Protein 2P0L (pdb70)

Nearest PDB structures (foldseek):
  2p0l-assembly1_A  TM=1.003E+00  e=1.935E-53  Streptococcus agalactiae COH1
  2p5i-assembly1_A  TM=9.381E-01  e=4.633E-27  Halalkalibacterium halodurans C-125
  8crl-assembly1_A  TM=7.235E-01  e=3.598E-12  Listeria monocytogenes
  4tvw-assembly1_A  TM=6.548E-01  e=2.065E-12  Escherichia coli
  8crj-assembly1_A  TM=6.607E-01  e=2.485E-12  Listeria monocytogenes

Structure (mmCIF, N/CA/C/O backbone):
data_2P0L
#
_entry.id   2P0L
#
_cell.length_a   46.961
_cell.length_b   49.245
_cell.length_c   61.452
_cell.angle_alpha   90.00
_cell.angle_beta   99.22
_cell.angle_gamma   90.00
#
_symmetry.space_group_name_H-M   'P 1 21 1'
#
loop_
_entity.id
_entity.type
_entity.pdbx_description
1 polymer 'Lipoate-protein ligase A'
2 water water
#
loop_
_atom_site.group_PDB
_atom_site.id
_atom_site.type_symbol
_atom_site.label_atom_id
_atom_site.label_alt_id
_atom_site.label_comp_id
_atom_site.label_asym_id
_atom_site.label_entity_id
_atom_site.label_seq_id
_atom_site.pdbx_PDB_ins_code
_atom_site.Cartn_x
_atom_site.Cartn_y
_atom_site.Cartn_z
_atom_site.occupancy
_atom_site.B_iso_or_equiv
_atom_site.auth_seq_id
_atom_site.auth_comp_id
_atom_site.auth_asym_id
_atom_site.auth_atom_id
_atom_site.pdbx_PDB_model_num
ATOM 1 N N . GLU A 1 4 ? 15.461 36.196 0.046 1.00 34.20 4 GLU A N 1
ATOM 2 C CA . GLU A 1 4 ? 14.178 35.533 -0.344 1.00 34.38 4 GLU A CA 1
ATOM 3 C C . GLU A 1 4 ? 14.258 34.005 -0.437 1.00 31.86 4 GLU A C 1
ATOM 4 O O . GLU A 1 4 ? 15.249 33.438 -0.897 1.00 32.33 4 GLU A O 1
ATOM 10 N N . TRP A 1 5 ? 13.198 33.350 0.018 1.00 29.77 5 TRP A N 1
ATOM 11 C CA . TRP A 1 5 ? 13.105 31.894 0.016 1.00 29.76 5 TRP A CA 1
ATOM 12 C C . TRP A 1 5 ? 13.563 31.263 -1.295 1.00 29.92 5 TRP A C 1
ATOM 13 O O . TRP A 1 5 ? 14.330 30.304 -1.284 1.00 31.94 5 TRP A O 1
ATOM 24 N N . GLN A 1 6 ? 13.112 31.794 -2.425 1.00 29.95 6 GLN A N 1
ATOM 25 C CA . GLN A 1 6 ? 13.509 31.208 -3.695 1.00 31.22 6 GLN A CA 1
ATOM 26 C C . GLN A 1 6 ? 15.023 31.284 -3.931 1.00 30.54 6 GLN A C 1
ATOM 27 O O . GLN A 1 6 ? 15.570 30.512 -4.714 1.00 29.59 6 GLN A O 1
ATOM 33 N N . ASP A 1 7 ? 15.702 32.192 -3.239 1.00 30.68 7 ASP A N 1
ATOM 34 C CA . ASP A 1 7 ? 17.150 32.325 -3.399 1.00 31.23 7 ASP A CA 1
ATOM 35 C C . ASP A 1 7 ? 17.945 31.117 -2.895 1.00 31.13 7 ASP A C 1
ATOM 36 O O . ASP A 1 7 ? 19.122 30.966 -3.232 1.00 33.34 7 ASP A O 1
ATOM 41 N N . LEU A 1 8 ? 17.316 30.263 -2.090 1.00 29.55 8 LEU A N 1
ATOM 42 C CA . LEU A 1 8 ? 18.002 29.089 -1.547 1.00 28.57 8 LEU A CA 1
ATOM 43 C C . LEU A 1 8 ? 17.788 27.842 -2.401 1.00 27.41 8 LEU A C 1
ATOM 44 O O . LEU A 1 8 ? 18.284 26.770 -2.070 1.00 24.53 8 LEU A O 1
ATOM 49 N N . ALA A 1 9 ? 17.047 27.992 -3.493 1.00 28.38 9 ALA A N 1
ATOM 50 C CA . ALA A 1 9 ? 16.738 26.879 -4.380 1.00 30.00 9 ALA A CA 1
ATOM 51 C C .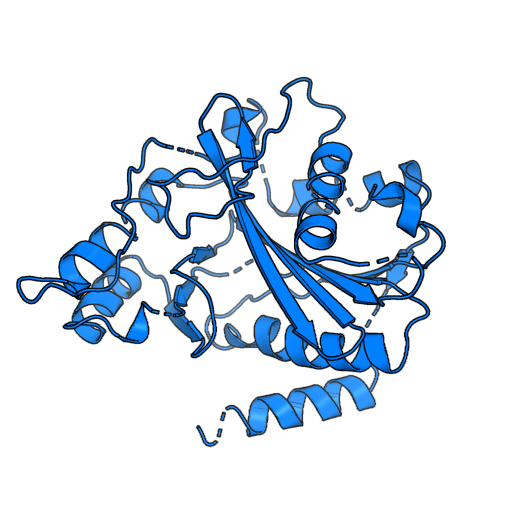 ALA A 1 9 ? 17.948 26.116 -4.922 1.00 31.93 9 ALA A C 1
ATOM 52 O O . ALA A 1 9 ? 17.790 25.061 -5.541 1.00 33.03 9 ALA A O 1
ATOM 54 N N . GLN A 1 10 ? 19.149 26.641 -4.708 1.00 31.26 10 GLN A N 1
ATOM 55 C CA . GLN A 1 10 ? 20.357 25.963 -5.178 1.00 33.18 10 GLN A CA 1
ATOM 56 C C . GLN A 1 10 ? 20.563 24.645 -4.441 1.00 32.42 10 GLN A C 1
ATOM 57 O O . GLN A 1 10 ? 21.140 23.702 -4.983 1.00 32.79 10 GLN A O 1
ATOM 63 N N . LEU A 1 11 ? 20.092 24.585 -3.200 1.00 30.45 11 LEU A N 1
ATOM 64 C CA . LEU A 1 11 ? 20.262 23.389 -2.395 1.00 29.11 11 LEU A CA 1
ATOM 65 C C . LEU A 1 11 ? 19.025 22.508 -2.384 1.00 29.27 11 LEU A C 1
ATOM 66 O O . LEU A 1 11 ? 17.899 22.998 -2.466 1.00 27.43 11 LEU A O 1
ATOM 71 N N . PRO A 1 12 ? 19.224 21.185 -2.304 1.00 28.67 12 PRO A N 1
ATOM 72 C CA . PRO A 1 12 ? 18.105 20.244 -2.276 1.00 27.93 12 PRO A CA 1
ATOM 73 C C . PRO A 1 12 ? 17.469 20.357 -0.898 1.00 28.25 12 PRO A C 1
ATOM 74 O O . PRO A 1 12 ? 18.147 20.707 0.072 1.00 26.81 12 PRO A O 1
ATOM 78 N N . VAL A 1 13 ? 16.174 20.069 -0.821 1.00 27.69 13 VAL A N 1
ATOM 79 C CA . VAL A 1 13 ? 15.440 20.120 0.435 1.00 25.87 13 VAL A CA 1
ATOM 80 C C . VAL A 1 13 ? 15.120 18.698 0.876 1.00 25.35 13 VAL A C 1
ATOM 81 O O . VAL A 1 13 ? 14.390 17.983 0.192 1.00 27.06 13 VAL A O 1
ATOM 85 N N . SER A 1 14 ? 15.678 18.284 2.010 1.00 24.17 14 SER A N 1
ATOM 86 C CA . SER A 1 14 ? 15.434 16.948 2.543 1.00 23.77 14 SER A CA 1
ATOM 87 C C . SER A 1 14 ? 14.244 16.986 3.494 1.00 22.36 14 SER A C 1
ATOM 88 O O . SER A 1 14 ? 14.241 17.737 4.479 1.00 21.25 14 SER A O 1
ATOM 91 N N . ILE A 1 15 ? 13.249 16.154 3.198 1.00 20.80 15 ILE A N 1
ATOM 92 C CA . ILE A 1 15 ? 12.005 16.087 3.966 1.00 17.96 15 ILE A CA 1
ATOM 93 C C . ILE A 1 15 ? 11.995 15.065 5.094 1.00 16.56 15 ILE A C 1
ATOM 94 O O . ILE A 1 15 ? 12.320 13.902 4.896 1.00 14.56 15 ILE A O 1
ATOM 99 N N . PHE A 1 16 ? 11.611 15.500 6.284 1.00 16.44 16 PHE A N 1
ATOM 100 C CA . PHE A 1 16 ? 11.518 14.581 7.400 1.00 18.77 16 PHE A CA 1
ATOM 101 C C . PHE A 1 16 ? 10.190 14.785 8.128 1.00 19.12 16 PHE A C 1
ATOM 102 O O . PHE A 1 16 ? 10.080 15.625 9.022 1.00 19.00 16 PHE A O 1
ATOM 110 N N . LYS A 1 17 ? 9.170 14.040 7.708 1.00 20.78 17 LYS A N 1
ATOM 111 C CA . LYS A 1 17 ? 7.858 14.118 8.349 1.00 24.04 17 LYS A CA 1
ATOM 112 C C . LYS A 1 17 ? 7.875 13.145 9.494 1.00 23.22 17 LYS A C 1
ATOM 113 O O . LYS A 1 17 ? 7.940 11.938 9.288 1.00 26.41 17 LYS A O 1
ATOM 119 N N . ASP A 1 18 ? 7.797 13.671 10.705 1.00 24.24 18 ASP A N 1
ATOM 120 C CA . ASP A 1 18 ? 7.857 12.837 11.893 1.00 23.35 18 ASP A CA 1
ATOM 121 C C . ASP A 1 18 ? 6.890 13.330 12.961 1.00 23.85 18 ASP A C 1
ATOM 122 O O . ASP A 1 18 ? 7.262 14.105 13.838 1.00 24.19 18 ASP A O 1
ATOM 127 N N . TYR A 1 19 ? 5.645 12.872 12.882 1.00 24.15 19 TYR A N 1
ATOM 128 C CA . TYR A 1 19 ? 4.619 13.273 13.835 1.00 25.42 19 TYR A CA 1
ATOM 129 C C . TYR A 1 19 ? 4.860 12.742 15.244 1.00 26.07 19 TYR A C 1
ATOM 130 O O . TYR A 1 19 ? 5.532 11.725 15.435 1.00 25.03 19 TYR A O 1
ATOM 139 N N . VAL A 1 20 ? 4.299 13.449 16.222 1.00 23.78 20 VAL A N 1
ATOM 140 C CA . VAL A 1 20 ? 4.359 13.043 17.620 1.00 23.56 20 VAL A CA 1
ATOM 141 C C . VAL A 1 20 ? 2.935 12.583 17.922 1.00 23.24 20 VAL A C 1
ATOM 142 O O . VAL A 1 20 ? 2.037 13.406 18.119 1.00 20.84 20 VAL A O 1
ATOM 146 N N . THR A 1 21 ? 2.747 11.263 17.931 1.00 25.13 21 THR A N 1
ATOM 147 C CA . THR A 1 21 ? 1.443 10.625 18.151 1.00 27.52 21 THR A CA 1
ATOM 148 C C . THR A 1 21 ? 1.164 10.179 19.584 1.00 28.53 21 THR A C 1
ATOM 149 O O . THR A 1 21 ? 0.102 9.612 19.873 1.00 29.24 21 THR A O 1
ATOM 153 N N . ASP A 1 22 ? 2.115 10.422 20.475 1.00 28.62 22 ASP A N 1
ATOM 154 C CA . ASP A 1 22 ? 1.976 10.032 21.871 1.00 29.89 22 ASP A CA 1
ATOM 155 C C . ASP A 1 22 ? 2.744 11.023 22.738 1.00 28.78 22 ASP A C 1
ATOM 156 O O . ASP A 1 22 ? 3.865 11.407 22.410 1.00 28.98 22 ASP A O 1
ATOM 161 N N . ALA A 1 23 ? 2.140 11.430 23.845 1.00 28.45 23 ALA A N 1
ATOM 162 C CA . ALA A 1 23 ? 2.764 12.390 24.747 1.00 29.95 23 ALA A CA 1
ATOM 163 C C . ALA A 1 23 ? 4.144 11.951 25.232 1.00 30.49 23 ALA A C 1
ATOM 164 O O . ALA A 1 23 ? 4.939 12.771 25.692 1.00 30.31 23 ALA A O 1
ATOM 166 N N . GLN A 1 24 ? 4.424 10.658 25.137 1.00 31.64 24 GLN A N 1
ATOM 167 C CA . GLN A 1 24 ? 5.711 10.131 25.581 1.00 33.53 24 GLN A CA 1
ATOM 168 C C . GLN A 1 24 ? 6.849 10.454 24.616 1.00 31.85 24 GLN A C 1
ATOM 169 O O . GLN A 1 24 ? 8.021 10.307 24.953 1.00 32.65 24 GLN A O 1
ATOM 175 N N . ASP A 1 25 ? 6.499 10.892 23.415 1.00 30.55 25 ASP A N 1
ATOM 176 C CA . ASP A 1 25 ? 7.493 11.216 22.406 1.00 29.29 25 ASP A CA 1
ATOM 177 C C . ASP A 1 25 ? 7.545 12.723 22.211 1.00 28.70 25 ASP A C 1
ATOM 178 O O . ASP A 1 25 ? 8.117 13.217 21.237 1.00 27.17 25 ASP A O 1
ATOM 183 N N . ALA A 1 26 ? 6.951 13.445 23.159 1.00 28.16 26 ALA A N 1
ATOM 184 C CA . ALA A 1 26 ? 6.890 14.902 23.112 1.00 26.99 26 ALA A CA 1
ATOM 185 C C . ALA A 1 26 ? 8.242 15.601 23.003 1.00 25.84 26 ALA A C 1
ATOM 186 O O . ALA A 1 26 ? 8.313 16.738 22.557 1.00 25.35 26 ALA A O 1
ATOM 188 N N . GLU A 1 27 ? 9.315 14.935 23.404 1.00 25.27 27 GLU A N 1
ATOM 189 C CA . GLU A 1 27 ? 10.621 15.571 23.331 1.00 27.55 27 GLU A CA 1
ATOM 190 C C . GLU A 1 27 ? 11.358 15.247 22.035 1.00 26.08 27 GLU A C 1
ATOM 191 O O . GLU A 1 27 ? 12.366 15.866 21.709 1.00 25.46 27 GLU A O 1
ATOM 197 N N . LYS A 1 28 ? 10.827 14.286 21.293 1.00 23.58 28 LYS A N 1
ATOM 198 C CA . LYS A 1 28 ? 11.426 13.840 20.038 1.00 21.85 28 LYS A CA 1
ATOM 199 C C . LYS A 1 28 ? 11.830 14.949 19.057 1.00 19.66 28 LYS A C 1
ATOM 200 O O . LYS A 1 28 ? 12.967 14.989 18.601 1.00 18.98 28 LYS A O 1
ATOM 206 N N . PRO A 1 29 ? 10.907 15.867 18.729 1.00 17.88 29 PRO A N 1
ATOM 207 C CA . PRO A 1 29 ? 11.203 16.955 17.796 1.00 17.51 29 PRO A CA 1
ATOM 208 C C . PRO A 1 29 ? 12.396 17.823 18.214 1.00 17.42 29 PRO A C 1
ATOM 209 O O . PRO A 1 29 ? 13.253 18.170 17.397 1.00 14.46 29 PRO A O 1
ATOM 213 N N . PHE A 1 30 ? 12.439 18.168 19.494 1.00 17.24 30 PHE A N 1
ATOM 214 C CA . PHE A 1 30 ? 13.501 19.018 20.002 1.00 20.97 30 PHE A CA 1
ATOM 215 C C . PHE A 1 30 ? 14.836 18.296 19.973 1.00 21.12 30 PHE A C 1
ATOM 216 O O . PHE A 1 30 ? 15.874 18.916 19.750 1.00 22.32 30 PHE A O 1
ATOM 224 N N . ILE A 1 31 ? 14.806 16.981 20.153 1.00 20.44 31 ILE A N 1
ATOM 225 C CA . ILE A 1 31 ? 16.033 16.202 20.084 1.00 22.08 31 ILE A CA 1
ATOM 226 C C . ILE A 1 31 ? 16.523 16.186 18.629 1.00 21.36 31 ILE A C 1
ATOM 227 O O . ILE A 1 31 ? 17.715 16.339 18.372 1.00 20.61 31 ILE A O 1
ATOM 232 N N . TRP A 1 32 ? 15.607 16.012 17.678 1.00 19.78 32 TRP A N 1
ATOM 233 C CA . TRP A 1 32 ? 15.990 16.023 16.264 1.00 19.33 32 TRP A CA 1
ATOM 234 C C . TRP A 1 32 ? 16.562 17.383 15.871 1.00 20.42 32 TRP A C 1
ATOM 235 O O . TRP A 1 32 ? 17.489 17.458 15.063 1.00 21.64 32 TRP A O 1
ATOM 246 N N . THR A 1 33 ? 16.006 18.456 16.429 1.00 21.11 33 THR A N 1
ATOM 247 C CA . THR A 1 33 ? 16.489 19.802 16.117 1.00 21.01 33 THR A CA 1
ATOM 248 C C . THR A 1 33 ? 17.993 19.864 16.384 1.00 21.80 33 THR A C 1
ATOM 249 O O . THR A 1 33 ? 18.771 20.351 15.555 1.00 19.47 33 THR A O 1
ATOM 253 N N . GLU A 1 34 ? 18.391 19.364 17.547 1.00 20.82 34 GLU A N 1
ATOM 254 C CA . GLU A 1 34 ? 19.798 19.354 17.932 1.00 21.55 34 GLU A CA 1
ATOM 255 C C . GLU A 1 34 ? 20.601 18.551 16.923 1.00 20.50 34 GLU A C 1
ATOM 256 O O . GLU A 1 34 ? 21.645 18.997 16.452 1.00 21.20 34 GLU A O 1
ATOM 262 N N . VAL A 1 35 ? 20.113 17.359 16.597 1.00 21.22 35 VAL A N 1
ATOM 263 C CA . VAL A 1 35 ? 20.789 16.503 15.624 1.00 22.08 35 VAL A CA 1
ATOM 264 C C . VAL A 1 35 ? 20.943 17.205 14.277 1.00 21.60 35 VAL A C 1
ATOM 265 O O . VAL A 1 35 ? 22.036 17.261 13.725 1.00 23.21 35 VAL A O 1
ATOM 269 N N . PHE A 1 36 ? 19.853 17.753 13.751 1.00 20.85 36 PHE A N 1
ATOM 270 C CA . PHE A 1 36 ? 19.921 18.406 12.450 1.00 20.79 36 PHE A CA 1
ATOM 271 C C . PHE A 1 36 ? 20.805 19.650 12.447 1.00 20.85 36 PHE A C 1
ATOM 272 O O . PHE A 1 36 ? 21.404 19.988 11.423 1.00 22.50 36 PHE A O 1
ATOM 280 N N . LEU A 1 37 ? 20.904 20.329 13.581 1.00 22.06 37 LEU A N 1
ATOM 281 C CA . LEU A 1 37 ? 21.752 21.514 13.641 1.00 24.68 37 LEU A CA 1
ATOM 282 C C . LEU A 1 37 ? 23.215 21.143 13.430 1.00 25.23 37 LEU A C 1
ATOM 283 O O . LEU A 1 37 ? 23.973 21.919 12.855 1.00 26.51 37 LEU A O 1
ATOM 288 N N . ARG A 1 38 ? 23.597 19.953 13.890 1.00 27.08 38 ARG A N 1
ATOM 289 C CA . ARG A 1 38 ? 24.969 19.465 13.746 1.00 28.20 38 ARG A CA 1
ATOM 290 C C . ARG A 1 38 ? 25.185 18.933 12.327 1.00 28.12 38 ARG A C 1
ATOM 291 O O . ARG A 1 38 ? 26.204 19.200 11.696 1.00 27.37 38 ARG A O 1
ATOM 299 N N . GLU A 1 39 ? 24.211 18.174 11.839 1.00 27.88 39 GLU A N 1
ATOM 300 C CA . GLU A 1 39 ? 24.272 17.585 10.510 1.00 27.91 39 GLU A CA 1
ATOM 301 C C . GLU A 1 39 ? 24.366 18.623 9.389 1.00 27.43 39 GLU A C 1
ATOM 302 O O . GLU A 1 39 ? 25.059 18.406 8.391 1.00 26.01 39 GLU A O 1
ATOM 308 N N . ILE A 1 40 ? 23.663 19.742 9.549 1.00 26.77 40 ILE A N 1
ATOM 309 C CA . ILE A 1 40 ? 23.676 20.788 8.533 1.00 26.42 40 ILE A CA 1
ATOM 310 C C . ILE A 1 40 ? 25.047 21.466 8.504 1.00 27.71 40 ILE A C 1
ATOM 311 O O . ILE A 1 40 ? 25.377 22.184 7.561 1.00 26.55 40 ILE A O 1
ATOM 316 N N . ASN A 1 41 ? 25.832 21.222 9.554 1.00 28.46 41 ASN A N 1
ATOM 317 C CA . ASN A 1 41 ? 27.188 21.750 9.685 1.00 29.08 41 ASN A CA 1
ATOM 318 C C . ASN A 1 41 ? 28.163 20.764 9.047 1.00 28.67 41 ASN A C 1
ATOM 319 O O . ASN A 1 41 ? 29.180 21.160 8.489 1.00 27.71 41 ASN A O 1
ATOM 324 N N . ARG A 1 42 ? 27.848 19.475 9.148 1.00 29.69 42 ARG A N 1
ATOM 325 C CA . ARG A 1 42 ? 28.685 18.426 8.572 1.00 31.44 42 ARG A CA 1
ATOM 326 C C . ARG A 1 42 ? 28.325 18.256 7.099 1.00 32.56 42 ARG A C 1
ATOM 327 O O . ARG A 1 42 ? 29.186 18.027 6.254 1.00 33.14 42 ARG A O 1
ATOM 335 N N . SER A 1 43 ? 27.038 18.358 6.801 1.00 32.54 43 SER A N 1
ATOM 336 C CA . SER A 1 43 ? 26.561 18.237 5.430 1.00 33.99 43 SER A CA 1
ATOM 337 C C . SER A 1 43 ? 25.876 19.562 5.118 1.00 32.80 43 SER A C 1
ATOM 338 O O . SER A 1 43 ? 24.665 19.692 5.277 1.00 31.74 43 SER A O 1
ATOM 341 N N . ASN A 1 44 ? 26.664 20.541 4.687 1.00 32.71 44 ASN A N 1
ATOM 342 C CA . ASN A 1 44 ? 26.155 21.878 4.388 1.00 32.05 44 ASN A CA 1
ATOM 343 C C . ASN A 1 44 ? 25.785 22.081 2.927 1.00 32.19 44 ASN A C 1
ATOM 344 O O . ASN A 1 44 ? 25.823 23.203 2.421 1.00 30.56 44 ASN A O 1
ATOM 349 N N . GLN A 1 45 ? 25.430 20.992 2.255 1.00 33.50 45 GLN A N 1
ATOM 350 C CA . GLN A 1 45 ? 25.050 21.044 0.847 1.00 33.99 45 GLN A CA 1
ATOM 351 C C . GLN A 1 45 ? 23.545 20.826 0.669 1.00 32.40 45 GLN A C 1
ATOM 352 O O . GLN A 1 45 ? 23.081 20.528 -0.429 1.00 32.04 45 GLN A O 1
ATOM 358 N N . GLU A 1 46 ? 22.781 20.985 1.747 1.00 30.96 46 GLU A N 1
ATOM 359 C CA . GLU A 1 46 ? 21.335 20.777 1.667 1.00 29.31 46 GLU A CA 1
ATOM 360 C C . GLU A 1 46 ? 20.555 21.515 2.745 1.00 26.47 46 GLU A C 1
ATOM 361 O O . GLU A 1 46 ? 21.123 22.055 3.693 1.00 24.79 46 GLU A O 1
ATOM 367 N N . ILE A 1 47 ? 19.238 21.520 2.586 1.00 23.80 47 ILE A N 1
ATOM 368 C CA . ILE A 1 47 ? 18.344 22.151 3.541 1.00 22.53 47 ILE A CA 1
ATOM 369 C C . ILE A 1 47 ? 17.434 21.073 4.097 1.00 20.90 47 ILE A C 1
ATOM 370 O O . ILE A 1 47 ? 16.940 20.226 3.354 1.00 22.15 47 ILE A O 1
ATOM 375 N N . ILE A 1 48 ? 17.202 21.109 5.400 1.00 19.81 48 ILE A N 1
ATOM 376 C CA . ILE A 1 48 ? 16.330 20.127 6.012 1.00 19.41 48 ILE A CA 1
ATOM 377 C C . ILE A 1 48 ? 14.987 20.728 6.408 1.00 20.30 48 ILE A C 1
ATOM 378 O O . ILE A 1 48 ? 14.919 21.723 7.139 1.00 20.42 48 ILE A O 1
ATOM 383 N N . LEU A 1 49 ? 13.919 20.126 5.898 1.00 16.80 49 LEU A N 1
ATOM 384 C CA . LEU A 1 49 ? 12.574 20.568 6.215 1.00 16.09 49 LEU A CA 1
ATOM 385 C C . LEU A 1 49 ? 12.009 19.496 7.128 1.00 15.48 49 LEU A C 1
ATOM 386 O O . LEU A 1 49 ? 11.608 18.417 6.681 1.00 16.77 49 LEU A O 1
ATOM 391 N N . HIS A 1 50 ? 12.015 19.806 8.416 1.00 13.86 50 HIS A N 1
ATOM 392 C CA . HIS A 1 50 ? 11.543 18.908 9.450 1.00 12.91 50 HIS A CA 1
ATOM 393 C C . HIS A 1 50 ? 10.117 19.310 9.814 1.00 14.05 50 HIS A C 1
ATOM 394 O O . HIS A 1 50 ? 9.878 20.395 10.345 1.00 12.91 50 HIS A O 1
ATOM 401 N N . ILE A 1 51 ? 9.179 18.420 9.513 1.00 15.91 51 ILE A N 1
ATOM 402 C CA . ILE A 1 51 ? 7.753 18.630 9.765 1.00 15.89 51 ILE A CA 1
ATOM 403 C C . ILE A 1 51 ? 7.356 17.829 11.002 1.00 16.91 51 ILE A C 1
ATOM 404 O O . ILE A 1 51 ? 7.507 16.609 11.023 1.00 18.35 51 ILE A O 1
ATOM 409 N N . TRP A 1 52 ? 6.837 18.500 12.029 1.00 18.54 52 TRP A N 1
ATOM 410 C CA . TRP A 1 52 ? 6.490 17.796 13.258 1.00 17.43 52 TRP A CA 1
ATOM 411 C C . TRP A 1 52 ? 5.237 18.173 14.041 1.00 19.24 52 TRP A C 1
ATOM 412 O O . TRP A 1 52 ? 5.329 18.647 15.177 1.00 20.12 52 TRP A O 1
ATOM 423 N N . PRO A 1 53 ? 4.050 17.967 13.457 1.00 19.15 53 PRO A N 1
ATOM 424 C CA . PRO A 1 53 ? 2.849 18.311 14.220 1.00 20.29 53 PRO A CA 1
ATOM 425 C C . PRO A 1 53 ? 2.814 17.367 15.430 1.00 20.81 53 PRO A C 1
ATOM 426 O O . PRO A 1 53 ? 3.396 16.274 15.386 1.00 18.88 53 PRO A O 1
ATOM 438 N N . THR A 1 55 ? 0.661 15.935 19.344 1.00 20.46 55 THR A N 1
ATOM 439 C CA . THR A 1 55 ? -0.535 15.685 20.130 1.00 21.12 55 THR A CA 1
ATOM 440 C C . THR A 1 55 ? -0.578 16.865 21.113 1.00 20.77 55 THR A C 1
ATOM 441 O O . THR A 1 55 ? 0.391 17.612 21.220 1.00 18.27 55 THR A O 1
ATOM 445 N N . LYS A 1 56 ? -1.695 17.029 21.815 1.00 20.31 56 LYS A N 1
ATOM 446 C CA . LYS A 1 56 ? -1.861 18.126 22.758 1.00 18.95 56 LYS A CA 1
ATOM 447 C C . LYS A 1 56 ? -0.659 18.279 23.684 1.00 20.73 56 LYS A C 1
ATOM 448 O O . LYS A 1 56 ? -0.418 17.454 24.572 1.00 19.66 56 LYS A O 1
ATOM 454 N N . THR A 1 57 ? 0.075 19.367 23.476 1.00 20.02 57 THR A N 1
ATOM 455 C CA . THR A 1 57 ? 1.281 19.656 24.239 1.00 19.74 57 THR A CA 1
ATOM 456 C C . THR A 1 57 ? 1.445 21.165 24.445 1.00 20.28 57 THR A C 1
ATOM 457 O O . THR A 1 57 ? 1.064 21.953 23.579 1.00 19.03 57 THR A O 1
ATOM 461 N N . VAL A 1 58 ? 1.987 21.562 25.596 1.00 18.89 58 VAL A N 1
ATOM 462 C CA . VAL A 1 58 ? 2.299 22.970 25.844 1.00 17.24 58 VAL A CA 1
ATOM 463 C C . VAL A 1 58 ? 3.811 22.975 26.133 1.00 18.90 58 VAL A C 1
ATOM 464 O O . VAL A 1 58 ? 4.284 22.327 27.078 1.00 17.89 58 VAL A O 1
ATOM 468 N N . ILE A 1 59 ? 4.562 23.675 25.286 1.00 18.73 59 ILE A N 1
ATOM 469 C CA . ILE A 1 59 ? 6.016 23.748 25.409 1.00 18.62 59 ILE A CA 1
ATOM 470 C C . ILE A 1 59 ? 6.414 24.990 26.189 1.00 19.35 59 ILE A C 1
ATOM 471 O O . ILE A 1 59 ? 6.185 26.115 25.750 1.00 19.75 59 ILE A O 1
ATOM 476 N N . LEU A 1 60 ? 7.024 24.776 27.346 1.00 18.89 60 LEU A N 1
ATOM 477 C CA . LEU A 1 60 ? 7.437 25.874 28.204 1.00 19.84 60 LEU A CA 1
ATOM 478 C C . LEU A 1 60 ? 8.920 26.146 28.054 1.00 20.22 60 LEU A C 1
ATOM 479 O O . LEU A 1 60 ? 9.700 25.223 27.832 1.00 22.00 60 LEU A O 1
ATOM 484 N N . GLY A 1 61 ? 9.308 27.411 28.199 1.00 19.82 61 GLY A N 1
ATOM 485 C CA . GLY A 1 61 ? 10.705 27.767 28.057 1.00 19.56 61 GLY A CA 1
ATOM 486 C C . GLY A 1 61 ? 11.408 28.250 29.309 1.00 21.10 61 GLY A C 1
ATOM 487 O O . GLY A 1 61 ? 10.930 28.088 30.427 1.00 17.88 61 GLY A O 1
ATOM 496 N N . LEU A 1 63 ? 11.928 31.252 30.659 1.00 24.37 63 LEU A N 1
ATOM 497 C CA . LEU A 1 63 ? 11.203 32.180 31.521 1.00 24.69 63 LEU A CA 1
ATOM 498 C C . LEU A 1 63 ? 10.024 31.535 32.235 1.00 24.46 63 LEU A C 1
ATOM 499 O O . LEU A 1 63 ? 9.802 31.782 33.415 1.00 25.28 63 LEU A O 1
ATOM 504 N N . ASP A 1 64 ? 9.276 30.700 31.526 1.00 23.61 64 ASP A N 1
ATOM 505 C CA . ASP A 1 64 ? 8.122 30.035 32.123 1.00 23.70 64 ASP A CA 1
ATOM 506 C C . ASP A 1 64 ? 8.479 29.230 33.384 1.00 23.43 64 ASP A C 1
ATOM 507 O O . ASP A 1 64 ? 7.801 29.313 34.408 1.00 20.68 64 ASP A O 1
ATOM 512 N N . ARG A 1 65 ? 9.551 28.457 33.314 1.00 25.24 65 ARG A N 1
ATOM 513 C CA . ARG A 1 65 ? 9.924 27.628 34.455 1.00 27.22 65 ARG A CA 1
ATOM 514 C C . ARG A 1 65 ? 10.317 28.408 35.707 1.00 25.95 65 ARG A C 1
ATOM 515 O O . ARG A 1 65 ? 10.478 27.817 36.768 1.00 24.35 65 ARG A O 1
ATOM 523 N N . GLU A 1 66 ? 10.449 29.726 35.586 1.00 23.75 66 GLU A N 1
ATOM 524 C CA . GLU A 1 66 ? 10.804 30.569 36.721 1.00 24.85 66 GLU A CA 1
ATOM 525 C C . GLU A 1 66 ? 9.565 31.132 37.423 1.00 25.34 66 GLU A C 1
ATOM 526 O O . GLU A 1 66 ? 9.674 31.920 38.369 1.00 24.69 66 GLU A O 1
ATOM 532 N N . LEU A 1 67 ? 8.384 30.725 36.963 1.00 25.10 67 LEU A N 1
ATOM 533 C CA . LEU A 1 67 ? 7.143 31.196 37.563 1.00 23.93 67 LEU A CA 1
ATOM 534 C C . LEU A 1 67 ? 7.074 30.805 39.030 1.00 24.83 67 LEU A C 1
ATOM 535 O O . LEU A 1 67 ? 7.372 29.672 39.396 1.00 25.04 67 LEU A O 1
ATOM 540 N N . PRO A 1 68 ? 6.659 31.744 39.892 1.00 26.86 68 PRO A N 1
ATOM 541 C CA . PRO A 1 68 ? 6.558 31.484 41.333 1.00 27.45 68 PRO A CA 1
ATOM 542 C C . PRO A 1 68 ? 5.802 30.207 41.676 1.00 28.04 68 PRO A C 1
ATOM 543 O O . PRO A 1 68 ? 6.236 29.441 42.528 1.00 28.66 68 PRO A O 1
ATOM 547 N N . HIS A 1 69 ? 4.673 29.983 41.010 1.00 27.61 69 HIS A N 1
ATOM 548 C CA . HIS A 1 69 ? 3.842 28.811 41.273 1.00 28.67 69 HIS A CA 1
ATOM 549 C C . HIS A 1 69 ? 3.719 27.921 40.043 1.00 29.19 69 HIS A C 1
ATOM 550 O O . HIS A 1 69 ? 2.615 27.601 39.603 1.00 29.37 69 HIS A O 1
ATOM 557 N N . LEU A 1 70 ? 4.866 27.514 39.511 1.00 30.71 70 LEU A N 1
ATOM 558 C CA . LEU A 1 70 ? 4.940 26.680 38.315 1.00 30.01 70 LEU A CA 1
ATOM 559 C C . LEU A 1 70 ? 4.095 25.409 38.321 1.00 30.61 70 LEU A C 1
ATOM 560 O O . LEU A 1 70 ? 3.265 25.214 37.431 1.00 29.91 70 LEU A O 1
ATOM 565 N N . GLU A 1 71 ? 4.302 24.540 39.309 1.00 31.19 71 GLU A N 1
ATOM 566 C CA . GLU A 1 71 ? 3.549 23.288 39.374 1.00 31.77 71 GLU A CA 1
ATOM 567 C C . GLU A 1 71 ? 2.036 23.513 39.414 1.00 30.64 71 GLU A C 1
ATOM 568 O O . GLU A 1 71 ? 1.276 22.727 38.850 1.00 31.26 71 GLU A O 1
ATOM 574 N N . LEU A 1 72 ? 1.602 24.581 40.077 1.00 29.20 72 LEU A N 1
ATOM 575 C CA . LEU A 1 72 ? 0.177 24.898 40.151 1.00 29.64 72 LEU A CA 1
ATOM 576 C C . LEU A 1 72 ? -0.297 25.321 38.769 1.00 28.73 72 LEU A C 1
ATOM 577 O O . LEU A 1 72 ? -1.443 25.092 38.390 1.00 28.93 72 LEU A O 1
ATOM 582 N N . ALA A 1 73 ? 0.600 25.953 38.023 1.00 27.63 73 ALA A N 1
ATOM 583 C CA . ALA A 1 73 ? 0.289 26.418 36.682 1.00 25.86 73 ALA A CA 1
ATOM 584 C C . ALA A 1 73 ? 0.196 25.236 35.722 1.00 25.21 73 ALA A C 1
ATOM 585 O O . ALA A 1 73 ? -0.700 25.178 34.881 1.00 24.82 73 ALA A O 1
ATOM 587 N N . LYS A 1 74 ? 1.128 24.297 35.843 1.00 22.57 74 LYS A N 1
ATOM 588 C CA . LYS A 1 74 ? 1.118 23.130 34.972 1.00 23.79 74 LYS A CA 1
ATOM 589 C C . LYS A 1 74 ? -0.203 22.390 35.091 1.00 24.37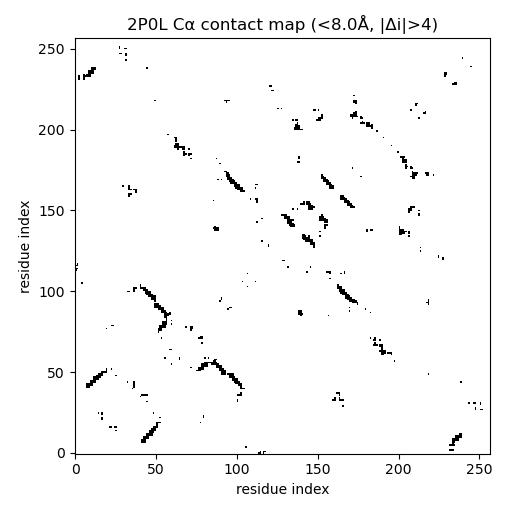 74 LYS A C 1
ATOM 590 O O . LYS A 1 74 ? -0.620 21.700 34.159 1.00 23.20 74 LYS A O 1
ATOM 596 N N . LYS A 1 75 ? -0.856 22.541 36.239 1.00 23.86 75 LYS A N 1
ATOM 597 C CA . LYS A 1 75 ? -2.141 21.891 36.468 1.00 26.39 75 LYS A CA 1
ATOM 598 C C . LYS A 1 75 ? -3.179 22.452 35.509 1.00 26.26 75 LYS A C 1
ATOM 599 O O . LYS A 1 75 ? -4.067 21.736 35.057 1.00 25.93 75 LYS A O 1
ATOM 605 N N . GLU A 1 76 ? -3.068 23.741 35.207 1.00 26.39 76 GLU A N 1
ATOM 606 C CA . GLU A 1 76 ? -3.999 24.373 34.287 1.00 27.22 76 GLU A CA 1
ATOM 607 C C . GLU A 1 76 ? -3.853 23.724 32.915 1.00 26.94 76 GLU A C 1
ATOM 608 O O . GLU A 1 76 ? -4.830 23.566 32.180 1.00 28.30 76 GLU A O 1
ATOM 614 N N . ILE A 1 77 ? -2.624 23.349 32.581 1.00 25.16 77 ILE A N 1
ATOM 615 C CA . ILE A 1 77 ? -2.346 22.703 31.309 1.00 23.27 77 ILE A CA 1
ATOM 616 C C . ILE A 1 77 ? -2.906 21.280 31.308 1.00 23.31 77 ILE A C 1
ATOM 617 O O . ILE A 1 77 ? -3.596 20.863 30.376 1.00 22.77 77 ILE A O 1
ATOM 622 N N . ILE A 1 78 ? -2.608 20.537 32.365 1.00 23.03 78 ILE A N 1
ATOM 623 C CA . ILE A 1 78 ? -3.060 19.158 32.480 1.00 22.72 78 ILE A CA 1
ATOM 624 C C . ILE A 1 78 ? -4.586 19.007 32.483 1.00 22.84 78 ILE A C 1
ATOM 625 O O . ILE A 1 78 ? -5.114 18.051 31.914 1.00 21.98 78 ILE A O 1
ATOM 630 N N . SER A 1 79 ? -5.288 19.960 33.096 1.00 23.11 79 SER A N 1
ATOM 631 C CA . SER A 1 79 ? -6.751 19.913 33.189 1.00 23.64 79 SER A CA 1
ATOM 632 C C . SER A 1 79 ? -7.479 19.983 31.849 1.00 24.12 79 SER A C 1
ATOM 633 O O . SER A 1 79 ? -8.654 19.627 31.764 1.00 22.66 79 SER A O 1
ATOM 636 N N . ARG A 1 80 ? -6.804 20.466 30.809 1.00 25.05 80 ARG A N 1
ATOM 637 C CA . ARG A 1 80 ? -7.424 20.533 29.487 1.00 24.20 80 ARG A CA 1
ATOM 638 C C . ARG A 1 80 ? -6.912 19.377 28.650 1.00 24.70 80 ARG A C 1
ATOM 639 O O . ARG A 1 80 ? -7.118 19.328 27.444 1.00 26.16 80 ARG A O 1
ATOM 647 N N . GLY A 1 81 ? -6.229 18.439 29.298 1.00 24.85 81 GLY A N 1
ATOM 648 C CA . GLY A 1 81 ? -5.726 17.281 28.580 1.00 23.91 81 GLY A CA 1
ATOM 649 C C . GLY A 1 81 ? -4.467 17.493 27.760 1.00 23.84 81 GLY A C 1
ATOM 650 O O . GLY A 1 81 ? -4.192 16.726 26.834 1.00 21.21 81 GLY A O 1
ATOM 651 N N . TYR A 1 82 ? -3.702 18.531 28.083 1.00 23.20 82 TYR A N 1
ATOM 652 C CA . TYR A 1 82 ? -2.456 18.800 27.373 1.00 21.55 82 TYR A CA 1
ATOM 653 C C . TYR A 1 82 ? -1.286 18.385 28.258 1.00 22.43 82 TYR A C 1
ATOM 654 O O . TYR A 1 82 ? -1.400 18.376 29.489 1.00 19.46 82 TYR A O 1
ATOM 663 N N . GLU A 1 83 ? -0.167 18.041 27.631 1.00 23.69 83 GLU A N 1
ATOM 664 C CA . GLU A 1 83 ? 1.013 17.632 28.375 1.00 25.95 83 GLU A CA 1
ATOM 665 C C . GLU A 1 83 ? 2.062 18.731 28.406 1.00 25.22 83 GLU A C 1
ATOM 666 O O . GLU A 1 83 ? 2.476 19.247 27.369 1.00 24.53 83 GLU A O 1
ATOM 672 N N . PRO A 1 84 ? 2.492 19.122 29.611 1.00 26.48 84 PRO A N 1
ATOM 673 C CA . PRO A 1 84 ? 3.504 20.171 29.724 1.00 26.25 84 PRO A CA 1
ATOM 674 C C . PRO A 1 84 ? 4.888 19.627 29.379 1.00 27.51 84 PRO A C 1
ATOM 675 O O . PRO A 1 84 ? 5.287 18.575 29.877 1.00 29.98 84 PRO A O 1
ATOM 679 N N . VAL A 1 85 ? 5.606 20.338 28.520 1.00 26.65 85 VAL A N 1
ATOM 680 C CA . VAL A 1 85 ? 6.959 19.958 28.135 1.00 27.11 85 VAL A CA 1
ATOM 681 C C . VAL A 1 85 ? 7.839 21.158 28.448 1.00 28.28 85 VAL A C 1
ATOM 682 O O . VAL A 1 85 ? 7.558 22.267 28.003 1.00 28.93 85 VAL A O 1
ATOM 686 N N . VAL A 1 86 ? 8.900 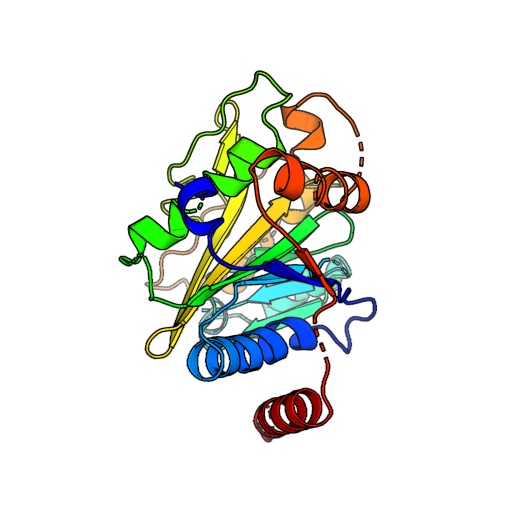20.938 29.213 1.00 29.83 86 VAL A N 1
ATOM 687 C CA . VAL A 1 86 ? 9.798 22.019 29.588 1.00 30.29 86 VAL A CA 1
ATOM 688 C C . VAL A 1 86 ? 11.100 21.988 28.815 1.00 31.51 86 VAL A C 1
ATOM 689 O O . VAL A 1 86 ? 11.766 20.961 28.730 1.00 31.56 86 VAL A O 1
ATOM 693 N N . ARG A 1 87 ? 11.449 23.133 28.247 1.00 31.61 87 ARG A N 1
ATOM 694 C CA . ARG A 1 87 ? 12.681 23.286 27.495 1.00 33.43 87 ARG A CA 1
ATOM 695 C C . ARG A 1 87 ? 13.449 24.383 28.216 1.00 33.24 87 ARG A C 1
ATOM 696 O O . ARG A 1 87 ? 13.136 25.560 28.077 1.00 32.21 87 ARG A O 1
ATOM 704 N N . ASN A 1 88 ? 14.447 23.981 28.997 1.00 34.24 88 ASN A N 1
ATOM 705 C CA . ASN A 1 88 ? 15.250 24.916 29.776 1.00 34.15 88 ASN A CA 1
ATOM 706 C C . ASN A 1 88 ? 15.697 26.178 29.052 1.00 32.23 88 ASN A C 1
ATOM 707 O O . ASN A 1 88 ? 15.813 27.230 29.670 1.00 32.08 88 ASN A O 1
ATOM 712 N N . PHE A 1 89 ? 15.956 26.079 27.753 1.00 31.59 89 PHE A N 1
ATOM 713 C CA . PHE A 1 89 ? 16.395 27.245 26.991 1.00 32.03 89 PHE A CA 1
ATOM 714 C C . PHE A 1 89 ? 15.399 27.679 25.923 1.00 30.15 89 PHE A C 1
ATOM 715 O O . PHE A 1 89 ? 15.730 28.469 25.053 1.00 30.36 89 PHE A O 1
ATOM 723 N N . GLY A 1 90 ? 14.174 27.172 26.003 1.00 28.23 90 GLY A N 1
ATOM 724 C CA . GLY A 1 90 ? 13.161 27.535 25.028 1.00 26.90 90 GLY A CA 1
ATOM 725 C C . GLY A 1 90 ? 12.533 28.889 25.296 1.00 25.98 90 GLY A C 1
ATOM 726 O O . GLY A 1 90 ? 12.780 29.513 26.336 1.00 24.24 90 GLY A O 1
ATOM 727 N N . GLY A 1 91 ? 11.726 29.352 24.347 1.00 23.68 91 GLY A N 1
ATOM 728 C CA . GLY A 1 91 ? 11.057 30.632 24.505 1.00 22.44 91 GLY A CA 1
ATOM 729 C C . GLY A 1 91 ? 9.785 30.499 25.328 1.00 20.94 91 GLY A C 1
ATOM 730 O O . GLY A 1 91 ? 9.559 29.472 25.961 1.00 18.95 91 GLY A O 1
ATOM 731 N N . LEU A 1 92 ? 8.961 31.544 25.313 1.00 20.51 92 LEU A N 1
ATOM 732 C CA . LEU A 1 92 ? 7.697 31.574 26.044 1.00 19.46 92 LEU A CA 1
ATOM 733 C C . LEU A 1 92 ? 6.702 30.526 25.559 1.00 18.62 92 LEU A C 1
ATOM 734 O O . LEU A 1 92 ? 6.657 30.189 24.376 1.00 19.27 92 LEU A O 1
ATOM 739 N N . ALA A 1 93 ? 5.897 30.033 26.495 1.00 19.49 93 ALA A N 1
ATOM 740 C CA . ALA A 1 93 ? 4.890 29.012 26.239 1.00 16.98 93 ALA A CA 1
ATOM 741 C C . ALA A 1 93 ? 4.188 29.121 24.890 1.00 17.30 93 ALA A C 1
ATOM 742 O O . ALA A 1 93 ? 3.708 30.190 24.492 1.00 15.60 93 ALA A O 1
ATOM 744 N N . VAL A 1 94 ? 4.133 27.992 24.200 1.00 16.66 94 VAL A N 1
ATOM 745 C CA . VAL A 1 94 ? 3.475 27.907 22.913 1.00 17.84 94 VAL A CA 1
ATOM 746 C C . VAL A 1 94 ? 2.636 2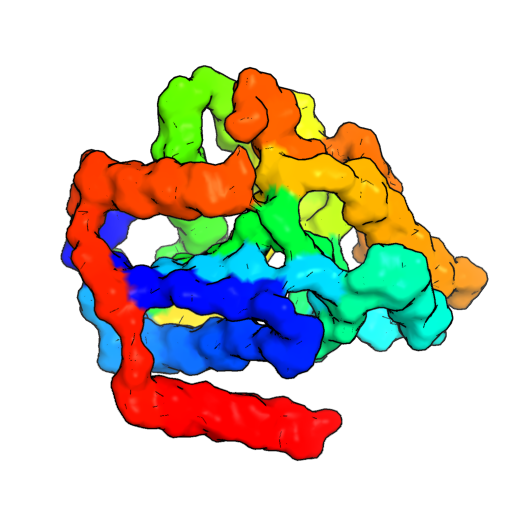6.643 22.987 1.00 18.87 94 VAL A C 1
ATOM 747 O O . VAL A 1 94 ? 2.927 25.752 23.793 1.00 18.11 94 VAL A O 1
ATOM 751 N N . VAL A 1 95 ? 1.603 26.565 22.155 1.00 17.18 95 VAL A N 1
ATOM 752 C CA . VAL A 1 95 ? 0.701 25.419 22.170 1.00 17.46 95 VAL A CA 1
ATOM 753 C C . VAL A 1 95 ? 0.746 24.572 20.914 1.00 17.32 95 VAL A C 1
ATOM 754 O O . VAL A 1 95 ? 0.812 25.098 19.806 1.00 16.92 95 VAL A O 1
ATOM 758 N N . ALA A 1 96 ? 0.702 23.258 21.096 1.00 16.54 96 ALA A N 1
ATOM 759 C CA . ALA A 1 96 ? 0.697 22.345 19.963 1.00 16.78 96 ALA A CA 1
ATOM 760 C C . ALA A 1 96 ? -0.383 21.282 20.121 1.00 16.03 96 ALA A C 1
ATOM 761 O O . ALA A 1 96 ? -0.672 20.833 21.234 1.00 15.31 96 ALA A O 1
ATOM 763 N N . ASP A 1 97 ? -0.991 20.905 18.998 1.00 15.40 97 ASP A N 1
ATOM 764 C CA . ASP A 1 97 ? -2.025 19.880 18.969 1.00 15.50 97 ASP A CA 1
ATOM 765 C C . ASP A 1 97 ? -2.377 19.464 17.539 1.00 15.34 97 ASP A C 1
ATOM 766 O O . ASP A 1 97 ? -1.702 19.844 16.579 1.00 15.94 97 ASP A O 1
ATOM 771 N N . GLU A 1 98 ? -3.434 18.676 17.401 1.00 15.75 98 GLU A N 1
ATOM 772 C CA . GLU A 1 98 ? -3.840 18.189 16.094 1.00 15.78 98 GLU A CA 1
ATOM 773 C C . GLU A 1 98 ? -4.164 19.282 15.075 1.00 15.71 98 GLU A C 1
ATOM 774 O O . GLU A 1 98 ? -4.092 19.048 13.868 1.00 16.16 98 GLU A O 1
ATOM 780 N N . GLY A 1 99 ? -4.515 20.475 15.549 1.00 14.11 99 GLY A N 1
ATOM 781 C CA . GLY A 1 99 ? -4.838 21.559 14.631 1.00 14.62 99 GLY A CA 1
ATOM 782 C C . GLY A 1 99 ? -3.725 22.578 14.473 1.00 14.19 99 GLY A C 1
ATOM 783 O O . GLY A 1 99 ? -3.936 23.660 13.937 1.00 15.15 99 GLY A O 1
ATOM 784 N N . ILE A 1 100 ? -2.535 22.225 14.939 1.00 16.03 100 ILE A N 1
ATOM 785 C CA . ILE A 1 100 ? -1.378 23.106 14.850 1.00 15.78 100 ILE A CA 1
ATOM 786 C C . ILE A 1 100 ? -0.255 22.478 14.020 1.00 15.07 100 ILE A C 1
ATOM 787 O O . ILE A 1 100 ? 0.107 21.316 14.226 1.00 14.41 100 ILE A O 1
ATOM 792 N N . LEU A 1 101 ? 0.295 23.247 13.086 1.00 13.39 101 LEU A N 1
ATOM 793 C CA . LEU A 1 101 ? 1.400 22.770 12.254 1.00 14.95 101 LEU A CA 1
ATOM 794 C C . LEU A 1 101 ? 2.711 23.361 12.754 1.00 16.57 101 LEU A C 1
ATOM 795 O O . LEU A 1 101 ? 2.836 24.580 12.893 1.00 13.51 101 LEU A O 1
ATOM 800 N N . ASN A 1 102 ? 3.675 22.488 13.041 1.00 16.81 102 ASN A N 1
ATOM 801 C CA . ASN A 1 102 ? 4.992 22.909 13.510 1.00 15.67 102 ASN A CA 1
ATOM 802 C C . ASN A 1 102 ? 6.001 22.341 12.532 1.00 16.86 102 ASN A C 1
ATOM 803 O O . ASN A 1 102 ? 5.861 21.206 12.078 1.00 13.35 102 ASN A O 1
ATOM 808 N N . PHE A 1 103 ? 7.011 23.129 12.197 1.00 15.10 103 PHE A N 1
ATOM 809 C CA . PHE A 1 103 ? 8.049 22.628 11.330 1.00 16.54 103 PHE A CA 1
ATOM 810 C C . PHE A 1 103 ? 9.270 23.510 11.426 1.00 15.80 103 PHE A C 1
ATOM 811 O O . PHE A 1 103 ? 9.215 24.618 11.968 1.00 17.25 103 PHE A O 1
ATOM 819 N N . SER A 1 104 ? 10.383 22.992 10.939 1.00 16.92 104 SER A N 1
ATOM 820 C CA . SER A 1 104 ? 11.634 23.716 10.974 1.00 16.16 104 SER A CA 1
ATOM 821 C C . SER A 1 104 ? 12.349 23.661 9.641 1.00 17.59 104 SER A C 1
ATOM 822 O O . SER A 1 104 ? 12.233 22.693 8.887 1.00 18.69 104 SER A O 1
ATOM 825 N N . LEU A 1 105 ? 13.074 24.732 9.362 1.00 19.27 105 LEU A N 1
ATOM 826 C CA . LEU A 1 105 ? 13.901 24.849 8.180 1.00 17.97 105 LEU A CA 1
ATOM 827 C C . LEU A 1 105 ? 15.304 24.868 8.782 1.00 20.49 105 LEU A C 1
ATOM 828 O O . LEU A 1 105 ? 15.660 25.800 9.516 1.00 18.92 105 LEU A O 1
ATOM 833 N N . VAL A 1 106 ? 16.084 23.828 8.514 1.00 18.83 106 VAL A N 1
ATOM 834 C CA . VAL A 1 106 ? 17.435 23.773 9.038 1.00 20.71 106 VAL A CA 1
ATOM 835 C C . VAL A 1 106 ? 18.276 24.192 7.842 1.00 22.10 106 VAL A C 1
ATOM 836 O O . VAL A 1 106 ? 18.348 23.476 6.842 1.00 21.36 106 VAL A O 1
ATOM 840 N N . ILE A 1 107 ? 18.882 25.373 7.948 1.00 21.88 107 ILE A N 1
ATOM 841 C CA . ILE A 1 107 ? 19.674 25.948 6.867 1.00 22.49 107 ILE A CA 1
ATOM 842 C C . ILE A 1 107 ? 21.173 26.138 7.142 1.00 23.83 107 ILE A C 1
ATOM 843 O O . ILE A 1 107 ? 21.570 26.602 8.214 1.00 23.64 107 ILE A O 1
ATOM 848 N N . PRO A 1 108 ? 22.021 25.799 6.162 1.00 24.92 108 PRO A N 1
ATOM 849 C CA . PRO A 1 108 ? 23.470 25.951 6.317 1.00 25.41 108 PRO A CA 1
ATOM 850 C C . PRO A 1 108 ? 23.818 27.388 5.915 1.00 27.03 108 PRO A C 1
ATOM 851 O O . PRO A 1 108 ? 23.224 27.931 4.979 1.00 26.93 108 PRO A O 1
ATOM 855 N N . ASP A 1 109 ? 24.760 28.006 6.619 1.00 29.09 109 ASP A N 1
ATOM 856 C CA . ASP A 1 109 ? 25.148 29.386 6.314 1.00 32.55 109 ASP A CA 1
ATOM 857 C C . ASP A 1 109 ? 26.164 29.375 5.175 1.00 34.07 109 ASP A C 1
ATOM 858 O O . ASP A 1 109 ? 27.352 29.607 5.400 1.00 35.76 109 ASP A O 1
ATOM 863 N N . VAL A 1 110 ? 25.696 29.122 3.956 1.00 33.79 110 VAL A N 1
ATOM 864 C CA . VAL A 1 110 ? 26.598 29.040 2.817 1.00 35.50 110 VAL A CA 1
ATOM 865 C C . VAL A 1 110 ? 26.175 29.812 1.565 1.00 37.32 110 VAL A C 1
ATOM 866 O O . VAL A 1 110 ? 26.801 29.678 0.511 1.00 38.08 110 VAL A O 1
ATOM 870 N N . PHE A 1 111 ? 25.126 30.620 1.670 1.00 38.47 111 PHE A N 1
ATOM 871 C CA . PHE A 1 111 ? 24.670 31.384 0.513 1.00 39.79 111 PHE A CA 1
ATOM 872 C C . PHE A 1 111 ? 25.351 32.748 0.433 1.00 40.72 111 PHE A C 1
ATOM 873 O O . PHE A 1 111 ? 26.178 33.097 1.280 1.00 42.85 111 PHE A O 1
ATOM 881 N N . LEU A 1 115 ? 21.940 34.929 6.472 1.00 38.64 115 LEU A N 1
ATOM 882 C CA . LEU A 1 115 ? 23.082 35.283 7.301 1.00 36.90 115 LEU A CA 1
ATOM 883 C C . LEU A 1 115 ? 22.633 35.728 8.703 1.00 35.08 115 LEU A C 1
ATOM 884 O O . LEU A 1 115 ? 22.806 34.997 9.674 1.00 36.22 115 LEU A O 1
ATOM 889 N N . SER A 1 116 ? 22.044 36.916 8.807 1.00 32.63 116 SER A N 1
ATOM 890 C CA . SER A 1 116 ? 21.613 37.447 10.102 1.00 30.46 116 SER A CA 1
ATOM 891 C C . SER A 1 116 ? 20.403 36.759 10.732 1.00 29.62 116 SER A C 1
ATOM 892 O O . SER A 1 116 ? 19.695 35.998 10.084 1.00 29.04 116 SER A O 1
ATOM 895 N N . ILE A 1 117 ? 20.168 37.046 12.006 1.00 29.10 117 ILE A N 1
ATOM 896 C CA . ILE A 1 117 ? 19.022 36.476 12.706 1.00 30.63 117 ILE A CA 1
ATOM 897 C C . ILE A 1 117 ? 17.742 36.954 12.009 1.00 29.26 117 ILE A C 1
ATOM 898 O O . ILE A 1 117 ? 16.802 36.178 11.811 1.00 28.01 117 ILE A O 1
ATOM 903 N N . SER A 1 118 ? 17.711 38.229 11.634 1.00 28.56 118 SER A N 1
ATOM 904 C CA . SER A 1 118 ? 16.550 38.781 10.938 1.00 28.69 118 SER A CA 1
ATOM 905 C C . SER A 1 118 ? 16.364 38.049 9.619 1.00 27.51 118 SER A C 1
ATOM 906 O O . SER A 1 118 ? 15.270 37.584 9.315 1.00 27.29 118 SER A O 1
ATOM 909 N N . ASP A 1 119 ? 17.437 37.946 8.839 1.00 27.26 119 ASP A N 1
ATOM 910 C CA . ASP A 1 119 ? 17.372 37.256 7.554 1.00 27.59 119 ASP A CA 1
ATOM 911 C C . ASP A 1 119 ? 16.717 35.889 7.703 1.00 26.81 119 ASP A C 1
ATOM 912 O O . ASP A 1 119 ? 15.866 35.509 6.898 1.00 26.92 119 ASP A O 1
ATOM 917 N N . GLY A 1 120 ? 17.128 35.159 8.737 1.00 25.20 120 GLY A N 1
ATOM 918 C CA . GLY A 1 120 ? 16.580 33.839 8.994 1.00 24.84 120 GLY A CA 1
ATOM 919 C C . GLY A 1 120 ? 15.071 33.881 9.149 1.00 23.55 120 GLY A C 1
ATOM 920 O O . GLY A 1 120 ? 14.361 33.125 8.496 1.00 24.11 120 GLY A O 1
ATOM 921 N N . TYR A 1 121 ? 14.580 34.768 10.011 1.00 23.54 121 TYR A N 1
ATOM 922 C CA . TYR A 1 121 ? 13.142 34.905 10.222 1.00 21.91 121 TYR A CA 1
ATOM 923 C C . TYR A 1 121 ? 12.437 35.288 8.924 1.00 20.44 121 TYR A C 1
ATOM 924 O O . TYR A 1 121 ? 11.393 34.727 8.587 1.00 19.16 121 TYR A O 1
ATOM 933 N N . LEU A 1 122 ? 13.019 36.238 8.196 1.00 21.16 122 LEU A N 1
ATOM 934 C CA . LEU A 1 122 ? 12.447 36.698 6.931 1.00 20.42 122 LEU A CA 1
ATOM 935 C C . LEU A 1 122 ? 12.428 35.592 5.887 1.00 19.55 122 LEU A C 1
ATOM 936 O O . LEU A 1 122 ? 11.622 35.626 4.959 1.00 19.18 122 LEU A O 1
ATOM 941 N N . ILE A 1 123 ? 13.331 34.624 6.029 1.00 21.14 123 ILE A N 1
ATOM 942 C CA . ILE A 1 123 ? 13.364 33.495 5.105 1.00 22.55 123 ILE A CA 1
ATOM 943 C C . ILE A 1 123 ? 12.093 32.680 5.342 1.00 21.13 123 ILE A C 1
ATOM 944 O O . ILE A 1 123 ? 11.460 32.227 4.394 1.00 23.55 123 ILE A O 1
ATOM 957 N N . VAL A 1 125 ? 9.242 33.826 6.765 1.00 19.52 125 VAL A N 1
ATOM 958 C CA . VAL A 1 125 ? 8.100 34.644 6.376 1.00 17.85 125 VAL A CA 1
ATOM 959 C C . VAL A 1 125 ? 7.837 34.483 4.880 1.00 18.74 125 VAL A C 1
ATOM 960 O O . VAL A 1 125 ? 6.699 34.266 4.454 1.00 18.74 125 VAL A O 1
ATOM 964 N N . ASP A 1 126 ? 8.896 34.564 4.081 1.00 19.02 126 ASP A N 1
ATOM 965 C CA . ASP A 1 126 ? 8.742 34.432 2.637 1.00 19.93 126 ASP A CA 1
ATOM 966 C C . ASP A 1 126 ? 8.209 33.050 2.294 1.00 19.00 126 ASP A C 1
ATOM 967 O O . ASP A 1 126 ? 7.348 32.904 1.432 1.00 17.65 126 ASP A O 1
ATOM 972 N N . PHE A 1 127 ? 8.731 32.032 2.968 1.00 18.91 127 PHE A N 1
ATOM 973 C CA . PHE A 1 127 ? 8.286 30.665 2.721 1.00 16.99 127 PHE A CA 1
ATOM 974 C C . PHE A 1 127 ? 6.790 30.564 2.982 1.00 17.95 127 PHE A C 1
ATOM 975 O O . PHE A 1 127 ? 6.041 30.071 2.146 1.00 17.14 127 PHE A O 1
ATOM 983 N N . ILE A 1 128 ? 6.345 31.042 4.142 1.00 18.01 128 ILE A N 1
ATOM 984 C CA . ILE A 1 128 ? 4.919 30.981 4.464 1.00 17.14 128 ILE A CA 1
ATOM 985 C C . ILE A 1 128 ? 4.073 31.705 3.422 1.00 17.08 128 ILE A C 1
ATOM 986 O O . ILE A 1 128 ? 3.083 31.157 2.933 1.00 15.53 128 ILE A O 1
ATOM 991 N N . ARG A 1 129 ? 4.464 32.932 3.083 1.00 17.30 129 ARG A N 1
ATOM 992 C CA . ARG A 1 129 ? 3.730 33.715 2.095 1.00 17.44 129 ARG A CA 1
ATOM 993 C C . ARG A 1 129 ? 3.627 32.939 0.790 1.00 18.87 129 ARG A C 1
ATOM 994 O O . ARG A 1 129 ? 2.564 32.867 0.175 1.00 18.99 129 ARG A O 1
ATOM 1002 N N . SER A 1 130 ? 4.744 32.348 0.381 1.00 18.21 130 SER A N 1
ATOM 1003 C CA . SER A 1 130 ? 4.798 31.578 -0.850 1.00 20.33 130 SER A CA 1
ATOM 1004 C C . SER A 1 130 ? 3.832 30.406 -0.789 1.00 19.91 130 SER A C 1
ATOM 1005 O O . SER A 1 130 ? 3.128 30.123 -1.752 1.00 19.75 130 SER A O 1
ATOM 1008 N N . ILE A 1 131 ? 3.789 29.736 0.355 1.00 19.73 131 ILE A N 1
ATOM 1009 C CA . ILE A 1 131 ? 2.909 28.590 0.530 1.00 17.94 131 ILE A CA 1
ATOM 1010 C C . ILE A 1 131 ? 1.443 28.929 0.303 1.00 19.60 131 ILE A C 1
ATOM 1011 O O . ILE A 1 131 ? 0.702 28.127 -0.266 1.00 20.12 131 ILE A O 1
ATOM 1016 N N . PHE A 1 132 ? 1.026 30.110 0.752 1.00 17.74 132 PHE A N 1
ATOM 1017 C CA . PHE A 1 132 ? -0.362 30.520 0.608 1.00 18.52 132 PHE A CA 1
ATOM 1018 C C . PHE A 1 132 ? -0.544 31.592 -0.448 1.00 18.32 132 PHE A C 1
ATOM 1019 O O . PHE A 1 132 ? -1.491 32.370 -0.372 1.00 16.81 132 PHE A O 1
ATOM 1027 N N . SER A 1 133 ? 0.347 31.619 -1.435 1.00 19.81 133 SER A N 1
ATOM 1028 C CA . SER A 1 133 ? 0.273 32.627 -2.493 1.00 23.38 133 SER A CA 1
ATOM 1029 C C . SER A 1 133 ? -1.042 32.600 -3.263 1.00 24.31 133 SER A C 1
ATOM 1030 O O . SER A 1 133 ? -1.407 33.583 -3.909 1.00 25.90 133 SER A O 1
ATOM 1033 N N . ASP A 1 134 ? -1.768 31.491 -3.189 1.00 26.11 134 ASP A N 1
ATOM 1034 C CA . ASP A 1 134 ? -3.041 31.395 -3.894 1.00 28.11 134 ASP A CA 1
ATOM 1035 C C . ASP A 1 134 ? -4.166 32.203 -3.241 1.00 27.77 134 ASP A C 1
ATOM 1036 O O . ASP A 1 134 ? -5.197 32.445 -3.870 1.00 27.59 134 ASP A O 1
ATOM 1041 N N . PHE A 1 135 ? -3.976 32.611 -1.988 1.00 25.36 135 PHE A N 1
ATOM 1042 C CA . PHE A 1 135 ? -4.987 33.403 -1.280 1.00 22.11 135 PHE A CA 1
ATOM 1043 C C . PHE A 1 135 ? -4.611 34.882 -1.402 1.00 21.70 135 PHE A C 1
ATOM 1044 O O . PHE A 1 135 ? -3.428 35.217 -1.385 1.00 20.46 135 PHE A O 1
ATOM 1052 N N . TYR A 1 136 ? -5.604 35.766 -1.507 1.00 20.51 136 TYR A N 1
ATOM 1053 C CA . TYR A 1 136 ? -5.327 37.198 -1.662 1.00 19.90 136 TYR A CA 1
ATOM 1054 C C . TYR A 1 136 ? -4.888 37.887 -0.377 1.00 21.82 136 TYR A C 1
ATOM 1055 O O . TYR A 1 136 ? -4.151 38.882 -0.409 1.00 21.34 136 TYR A O 1
ATOM 1064 N N . GLN A 1 137 ? -5.362 37.359 0.744 1.00 20.02 137 GLN A N 1
ATOM 1065 C CA . GLN A 1 137 ? -5.055 37.911 2.049 1.00 20.42 137 GLN A CA 1
ATOM 1066 C C . GLN A 1 137 ? -3.552 38.018 2.267 1.00 20.05 137 GLN A C 1
ATOM 1067 O O . GLN A 1 137 ? -2.864 37.011 2.378 1.00 21.41 137 GLN A O 1
ATOM 1073 N N . PRO A 1 138 ? -3.024 39.251 2.323 1.00 19.40 138 PRO A N 1
ATOM 1074 C CA . PRO A 1 138 ? -1.591 39.491 2.530 1.00 19.45 138 PRO A CA 1
ATOM 1075 C C . PRO A 1 138 ? -1.186 39.041 3.932 1.00 18.66 138 PRO A C 1
ATOM 1076 O O . PRO A 1 138 ? -1.960 39.180 4.877 1.00 19.80 138 PRO A O 1
ATOM 1080 N N . ILE A 1 139 ? 0.021 38.515 4.067 1.00 16.47 139 ILE A N 1
ATOM 1081 C CA . ILE A 1 139 ? 0.498 38.069 5.370 1.00 18.48 139 ILE A CA 1
ATOM 1082 C C . ILE A 1 139 ? 1.522 39.058 5.921 1.00 17.19 139 ILE A C 1
ATOM 1083 O O . ILE A 1 139 ? 2.540 39.326 5.293 1.00 18.06 139 ILE A O 1
ATOM 1088 N N . GLU A 1 140 ? 1.241 39.598 7.100 1.00 17.62 140 GLU A N 1
ATOM 1089 C CA . GLU A 1 140 ? 2.120 40.587 7.713 1.00 18.27 140 GLU A CA 1
ATOM 1090 C C . GLU A 1 140 ? 2.888 40.043 8.900 1.00 19.49 140 GLU A C 1
ATOM 1091 O O . GLU A 1 140 ? 2.504 39.040 9.496 1.00 20.00 140 GLU A O 1
ATOM 1097 N N . HIS A 1 141 ? 3.982 40.719 9.233 1.00 18.38 141 HIS A N 1
ATOM 1098 C CA . HIS A 1 141 ? 4.797 40.328 10.365 1.00 18.79 141 HIS A CA 1
ATOM 1099 C C . HIS A 1 141 ? 5.136 41.536 11.232 1.00 19.95 141 HIS A C 1
ATOM 1100 O O . HIS A 1 141 ? 5.605 42.576 10.760 1.00 20.20 141 HIS A O 1
ATOM 1107 N N . PHE A 1 142 ? 4.847 41.386 12.513 1.00 20.52 142 PHE A N 1
ATOM 1108 C CA . PHE A 1 142 ? 5.109 42.402 13.515 1.00 22.14 142 PHE A CA 1
ATOM 1109 C C . PHE A 1 142 ? 4.617 41.760 14.793 1.00 21.84 142 PHE A C 1
ATOM 1110 O O . PHE A 1 142 ? 3.751 40.883 14.759 1.00 22.15 142 PHE A O 1
ATOM 1118 N N . GLU A 1 143 ? 5.174 42.179 15.917 1.00 21.15 143 GLU A N 1
ATOM 1119 C CA . GLU A 1 143 ? 4.811 41.594 17.190 1.00 22.29 143 GLU A CA 1
ATOM 1120 C C . GLU A 1 143 ? 3.382 41.854 17.660 1.00 20.89 143 GLU A C 1
ATOM 1121 O O . GLU A 1 143 ? 2.887 42.983 17.622 1.00 20.33 143 GLU A O 1
ATOM 1127 N N . VAL A 1 144 ? 2.717 40.785 18.081 1.00 17.61 144 VAL A N 1
ATOM 1128 C CA . VAL A 1 144 ? 1.377 40.885 18.635 1.00 17.36 144 VAL A CA 1
ATOM 1129 C C . VAL A 1 144 ? 1.619 40.667 20.130 1.00 19.12 144 VAL A C 1
ATOM 1130 O O . VAL A 1 144 ? 1.621 39.545 20.623 1.00 18.23 144 VAL A O 1
ATOM 1134 N N . GLU A 1 145 ? 1.851 41.766 20.836 1.00 21.01 145 GLU A N 1
ATOM 1135 C CA . GLU A 1 145 ? 2.151 41.748 22.262 1.00 23.51 145 GLU A CA 1
ATOM 1136 C C . GLU A 1 145 ? 1.212 41.007 23.191 1.00 24.05 145 GLU A C 1
ATOM 1137 O O . GLU A 1 145 ? 1.643 40.499 24.226 1.00 23.10 145 GLU A O 1
ATOM 1143 N N . THR A 1 146 ? -0.068 40.945 22.847 1.00 23.59 146 THR A N 1
ATOM 1144 C CA . THR A 1 146 ? -1.014 40.258 23.714 1.00 24.02 146 THR A CA 1
ATOM 1145 C C . THR A 1 146 ? -1.328 38.830 23.266 1.00 22.71 146 THR A C 1
ATOM 1146 O O . THR A 1 146 ? -2.386 38.283 23.583 1.00 21.57 146 THR A O 1
ATOM 1150 N N . SER A 1 147 ? -0.403 38.233 22.526 1.00 20.65 147 SER A N 1
ATOM 1151 C CA . SER A 1 147 ? -0.573 36.861 22.068 1.00 20.36 147 SER A CA 1
ATOM 1152 C C . SER A 1 147 ? 0.367 36.056 22.953 1.00 22.05 147 SER A C 1
ATOM 1153 O O . SER A 1 147 ? 1.224 36.643 23.613 1.00 21.20 147 SER A O 1
ATOM 1156 N N . TYR A 1 148 ? 0.212 34.734 23.013 1.00 21.01 148 TYR A N 1
ATOM 1157 C CA . TYR A 1 148 ? 1.165 34.000 23.813 1.00 20.17 148 TYR A CA 1
ATOM 1158 C C . TYR A 1 148 ? 2.398 33.900 22.940 1.00 21.55 148 TYR A C 1
ATOM 1159 O O . TYR A 1 148 ? 2.302 33.926 21.706 1.00 20.94 148 TYR A O 1
ATOM 1168 N N . CYS A 1 149 ? 3.555 33.834 23.591 1.00 22.64 149 CYS A N 1
ATOM 1169 C CA . CYS A 1 149 ? 4.844 33.772 22.916 1.00 23.92 149 CYS A CA 1
ATOM 1170 C C . CYS A 1 149 ? 4.983 34.849 21.839 1.00 21.44 149 CYS A C 1
ATOM 1171 O O . CYS A 1 149 ? 5.307 34.545 20.697 1.00 22.03 149 CYS A O 1
ATOM 1174 N N . PRO A 1 150 ? 4.751 36.123 22.198 1.00 21.45 150 PRO A N 1
ATOM 1175 C CA . PRO A 1 150 ? 4.866 37.224 21.232 1.00 22.30 150 PRO A CA 1
ATOM 1176 C C . PRO A 1 150 ? 6.285 37.305 20.689 1.00 21.81 150 PRO A C 1
ATOM 1177 O O . PRO A 1 150 ? 7.247 37.038 21.409 1.00 21.11 150 PRO A O 1
ATOM 1181 N N . GLY A 1 151 ? 6.407 37.677 19.421 1.00 21.96 151 GLY A N 1
ATOM 1182 C CA . GLY A 1 151 ? 7.711 37.793 18.800 1.00 20.63 151 GLY A CA 1
ATOM 1183 C C . GLY A 1 151 ? 7.690 38.866 17.735 1.00 19.87 151 GLY A C 1
ATOM 1184 O O . GLY A 1 151 ? 6.643 39.173 17.178 1.00 20.74 151 GLY A O 1
ATOM 1185 N N . LYS A 1 152 ? 8.851 39.439 17.455 1.00 19.39 152 LYS A N 1
ATOM 1186 C CA . LYS A 1 152 ? 8.967 40.494 16.465 1.00 20.44 152 LYS A CA 1
ATOM 1187 C C . LYS A 1 152 ? 8.401 40.056 15.121 1.00 20.23 152 LYS A C 1
ATOM 1188 O O . LYS A 1 152 ? 7.846 40.865 14.380 1.00 20.22 152 LYS A O 1
ATOM 1194 N N . PHE A 1 153 ? 8.524 38.764 14.826 1.00 19.16 153 PHE A N 1
ATOM 1195 C CA . PHE A 1 153 ? 8.061 38.232 13.563 1.00 18.23 153 PHE A CA 1
ATOM 1196 C C . PHE A 1 153 ? 6.757 37.428 13.582 1.00 18.08 153 PHE A C 1
ATOM 1197 O O . PHE A 1 153 ? 6.529 36.569 12.730 1.00 18.16 153 PHE A O 1
ATOM 1205 N N . ASP A 1 154 ? 5.896 37.715 14.555 1.00 15.92 154 ASP A N 1
ATOM 1206 C CA . ASP A 1 154 ? 4.599 37.051 14.620 1.00 15.56 154 ASP A CA 1
ATOM 1207 C C . ASP A 1 154 ? 3.912 37.285 13.273 1.00 17.30 154 ASP A C 1
ATOM 1208 O O . ASP A 1 154 ? 3.951 38.400 12.750 1.00 15.28 154 ASP A O 1
ATOM 1213 N N . LEU A 1 155 ? 3.284 36.251 12.716 1.00 16.50 155 LEU A N 1
ATOM 1214 C CA . LEU A 1 155 ? 2.579 36.393 11.445 1.00 17.80 155 LEU A CA 1
ATOM 1215 C C . LEU A 1 155 ? 1.087 36.621 11.719 1.00 19.90 155 LEU A C 1
ATOM 1216 O O . LEU A 1 155 ? 0.513 36.034 12.642 1.00 16.54 155 LEU A O 1
ATOM 1221 N N . SER A 1 156 ? 0.468 37.476 10.912 1.00 19.42 156 SER A N 1
ATOM 1222 C CA . SER A 1 156 ? -0.940 37.781 11.090 1.00 19.99 156 SER A CA 1
ATOM 1223 C C . SER A 1 156 ? -1.621 38.180 9.785 1.00 20.55 156 SER A C 1
ATOM 1224 O O . SER A 1 156 ? -0.969 38.431 8.776 1.00 20.84 156 SER A O 1
ATOM 1227 N N . ILE A 1 157 ? -2.945 38.219 9.835 1.00 20.56 157 ILE A N 1
ATOM 1228 C CA . ILE A 1 157 ? -3.785 38.624 8.720 1.00 20.88 157 ILE A CA 1
ATOM 1229 C C . ILE A 1 157 ? -4.908 39.411 9.376 1.00 21.90 157 ILE A C 1
ATOM 1230 O O . ILE A 1 157 ? -5.544 38.934 10.318 1.00 22.87 157 ILE A O 1
ATOM 1235 N N . ASN A 1 158 ? -5.134 40.620 8.878 1.00 23.18 158 ASN A N 1
ATOM 1236 C CA . ASN A 1 158 ? -6.158 41.507 9.403 1.00 24.83 158 ASN A CA 1
ATOM 1237 C C . ASN A 1 158 ? -6.052 41.684 10.912 1.00 24.36 158 ASN A C 1
ATOM 1238 O O . ASN A 1 158 ? -7.046 41.619 11.632 1.00 25.85 158 ASN A O 1
ATOM 1243 N N . GLY A 1 159 ? -4.833 41.913 11.385 1.00 23.75 159 GLY A N 1
ATOM 1244 C CA . GLY A 1 159 ? -4.618 42.128 12.806 1.00 23.55 159 GLY A CA 1
ATOM 1245 C C . GLY A 1 159 ? -4.648 40.911 13.716 1.00 23.26 159 GLY A C 1
ATOM 1246 O O . GLY A 1 159 ? -4.437 41.046 14.925 1.00 22.71 159 GLY A O 1
ATOM 1247 N N . LYS A 1 160 ? -4.912 39.730 13.165 1.00 20.17 160 LYS A N 1
ATOM 1248 C CA . LYS A 1 160 ? -4.938 38.523 13.983 1.00 19.18 160 LYS A CA 1
ATOM 1249 C C . LYS A 1 160 ? -3.748 37.594 13.728 1.00 17.62 160 LYS A C 1
ATOM 1250 O O . LYS A 1 160 ? -3.443 37.260 12.581 1.00 15.27 160 LYS A O 1
ATOM 1256 N N . LYS A 1 161 ? -3.094 37.174 14.815 1.00 16.90 161 LYS A N 1
ATOM 1257 C CA . LYS A 1 161 ? -1.916 36.295 14.756 1.00 16.13 161 LYS A CA 1
ATOM 1258 C C . LYS A 1 161 ? -2.253 34.807 14.598 1.00 15.67 161 LYS A C 1
ATOM 1259 O O . LYS A 1 161 ? -2.998 34.248 15.391 1.00 15.44 161 LYS A O 1
ATOM 1265 N N . PHE A 1 162 ? -1.680 34.167 13.580 1.00 16.38 162 PHE A N 1
ATOM 1266 C CA . PHE A 1 162 ? -1.926 32.745 13.344 1.00 15.41 162 PHE A CA 1
ATOM 1267 C C . PHE A 1 162 ? -0.626 31.938 13.388 1.00 14.32 162 PHE A C 1
ATOM 1268 O O . PHE A 1 162 ? -0.633 30.718 13.229 1.00 13.99 162 PHE A O 1
ATOM 1276 N N . ALA A 1 163 ? 0.495 32.621 13.593 1.00 16.62 163 ALA A N 1
ATOM 1277 C CA . ALA A 1 163 ? 1.770 31.920 13.674 1.00 17.43 163 ALA A CA 1
ATOM 1278 C C . ALA A 1 163 ? 2.807 32.642 14.521 1.00 17.47 163 ALA A C 1
ATOM 1279 O O . ALA A 1 163 ? 2.835 33.871 14.588 1.00 17.56 163 ALA A O 1
ATOM 1281 N N . GLY A 1 164 ? 3.655 31.846 15.163 1.00 17.80 164 GLY A N 1
ATOM 1282 C CA . GLY A 1 164 ? 4.736 32.365 15.975 1.00 18.39 164 GLY A CA 1
ATOM 1283 C C . GLY A 1 164 ? 5.992 31.688 15.460 1.00 20.04 164 GLY A C 1
ATOM 1284 O O . GLY A 1 164 ? 5.934 30.522 15.050 1.00 19.36 164 GLY A O 1
ATOM 1285 N N . LEU A 1 165 ? 7.116 32.399 15.474 1.00 20.03 165 LEU A N 1
ATOM 1286 C CA . LEU A 1 165 ? 8.380 31.849 14.987 1.00 21.69 165 LEU A CA 1
ATOM 1287 C C . LEU A 1 165 ? 9.453 31.778 16.069 1.00 22.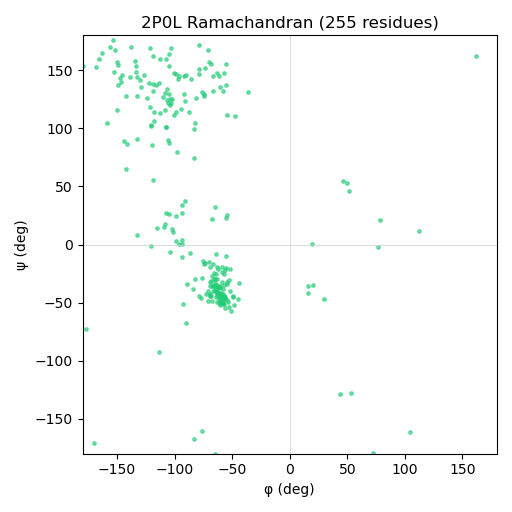74 165 LEU A C 1
ATOM 1288 O O . LEU A 1 165 ? 9.355 32.441 17.100 1.00 22.92 165 LEU A O 1
ATOM 1293 N N . ALA A 1 166 ? 10.478 30.969 15.815 1.00 20.89 166 ALA A N 1
ATOM 1294 C CA . ALA A 1 166 ? 11.588 30.801 16.746 1.00 21.90 166 ALA A CA 1
ATOM 1295 C C . ALA A 1 166 ? 12.859 30.468 15.964 1.00 22.21 166 ALA A C 1
ATOM 1296 O O . ALA A 1 166 ? 12.800 29.965 14.835 1.00 20.65 166 ALA A O 1
ATOM 1298 N N . GLN A 1 167 ? 14.009 30.745 16.567 1.00 22.41 167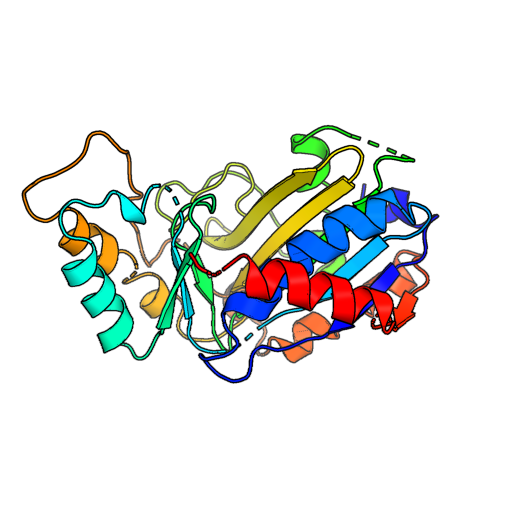 GLN A N 1
ATOM 1299 C CA . GLN A 1 167 ? 15.277 30.487 15.904 1.00 22.82 167 GLN A CA 1
ATOM 1300 C C . GLN A 1 167 ? 16.361 30.089 16.882 1.00 25.85 167 GLN A C 1
ATOM 1301 O O . GLN A 1 167 ? 16.465 30.637 17.981 1.00 24.73 167 GLN A O 1
ATOM 1307 N N . ARG A 1 168 ? 17.172 29.126 16.469 1.00 28.33 168 ARG A N 1
ATOM 1308 C CA . ARG A 1 168 ? 18.272 28.646 17.289 1.00 30.85 168 ARG A CA 1
ATOM 1309 C C . ARG A 1 168 ? 19.422 28.452 16.319 1.00 31.41 168 ARG A C 1
ATOM 1310 O O . ARG A 1 168 ? 19.212 28.062 15.175 1.00 31.31 168 ARG A O 1
ATOM 1318 N N . ARG A 1 169 ? 20.638 28.736 16.756 1.00 32.51 169 ARG A N 1
ATOM 1319 C CA . ARG A 1 169 ? 21.772 28.579 15.863 1.00 33.38 169 ARG A CA 1
ATOM 1320 C C . ARG A 1 169 ? 22.927 27.846 16.524 1.00 32.39 169 ARG A C 1
ATOM 1321 O O . ARG A 1 169 ? 23.068 27.856 17.738 1.00 32.02 169 ARG A O 1
ATOM 1329 N N . ILE A 1 170 ? 23.737 27.193 15.701 1.00 32.65 170 ILE A N 1
ATOM 1330 C CA . ILE A 1 170 ? 24.912 26.464 16.159 1.00 32.79 170 ILE A CA 1
ATOM 1331 C C . ILE A 1 170 ? 25.942 26.513 15.041 1.00 33.72 170 ILE A C 1
ATOM 1332 O O . ILE A 1 170 ? 25.716 25.987 13.948 1.00 32.83 170 ILE A O 1
ATOM 1337 N N . LYS A 1 171 ? 27.066 27.167 15.319 1.00 33.64 171 LYS A N 1
ATOM 1338 C CA . LYS A 1 171 ? 28.127 27.311 14.338 1.00 34.06 171 LYS A CA 1
ATOM 1339 C C . LYS A 1 171 ? 27.546 27.896 13.053 1.00 32.27 171 LYS A C 1
ATOM 1340 O O . LYS A 1 171 ? 26.867 28.918 13.086 1.00 32.77 171 LYS A O 1
ATOM 1346 N N . ASN A 1 172 ? 27.803 27.234 11.930 1.00 30.14 172 ASN A N 1
ATOM 1347 C CA . ASN A 1 172 ? 27.326 27.695 10.633 1.00 28.89 172 ASN A CA 1
ATOM 1348 C C . ASN A 1 172 ? 25.992 27.052 10.255 1.00 27.39 172 ASN A C 1
ATOM 1349 O O . ASN A 1 172 ? 25.724 26.798 9.085 1.00 26.11 172 ASN A O 1
ATOM 1354 N N . GLY A 1 173 ? 25.157 26.800 11.256 1.00 26.53 173 GLY A N 1
ATOM 1355 C CA . GLY A 1 173 ? 23.865 26.188 11.005 1.00 25.06 173 GLY A CA 1
ATOM 1356 C C . GLY A 1 173 ? 22.751 26.956 11.687 1.00 26.14 173 GLY A C 1
ATOM 1357 O O . GLY A 1 173 ? 22.919 27.438 12.811 1.00 23.49 173 GLY A O 1
ATOM 1358 N N . ILE A 1 174 ? 21.608 27.064 11.013 1.00 25.29 174 ILE A N 1
ATOM 1359 C CA . ILE A 1 174 ? 20.471 27.787 11.558 1.00 26.90 174 ILE A CA 1
ATOM 1360 C C . ILE A 1 174 ? 19.180 26.979 11.509 1.00 27.46 174 ILE A C 1
ATOM 1361 O O . ILE A 1 174 ? 18.871 26.337 10.505 1.00 27.86 174 ILE A O 1
ATOM 1366 N N . ALA A 1 175 ? 18.437 27.016 12.610 1.00 24.89 175 ALA A N 1
ATOM 1367 C CA . ALA A 1 175 ? 17.176 26.302 12.711 1.00 22.86 175 ALA A CA 1
ATOM 1368 C C . ALA A 1 175 ? 16.055 27.302 12.931 1.00 21.68 175 ALA A C 1
ATOM 1369 O O . ALA A 1 175 ? 15.945 27.872 14.013 1.00 22.03 175 ALA A O 1
ATOM 1371 N N . VAL A 1 176 ? 15.244 27.538 11.903 1.00 18.26 176 VAL A N 1
ATOM 1372 C CA . VAL A 1 176 ? 14.121 28.460 12.035 1.00 17.39 176 VAL A CA 1
ATOM 1373 C C . VAL A 1 176 ? 12.847 27.635 12.141 1.00 17.46 176 VAL A C 1
ATOM 1374 O O . VAL A 1 176 ? 12.520 26.869 11.231 1.00 15.56 176 VAL A O 1
ATOM 1378 N N . SER A 1 177 ? 12.137 27.791 13.253 1.00 15.99 177 SER A N 1
ATOM 1379 C CA . SER A 1 177 ? 10.909 27.043 13.478 1.00 16.51 177 SER A CA 1
ATOM 1380 C C . SER A 1 177 ? 9.667 27.920 13.485 1.00 17.01 177 SER A C 1
ATOM 1381 O O . SER A 1 177 ? 9.744 29.134 13.719 1.00 18.11 177 SER A O 1
ATOM 1384 N N . ILE A 1 178 ? 8.518 27.290 13.256 1.00 15.73 178 ILE A N 1
ATOM 1385 C CA . ILE A 1 178 ? 7.248 28.002 13.246 1.00 16.14 178 ILE A CA 1
ATOM 1386 C C . ILE A 1 178 ? 6.100 27.131 13.762 1.00 17.35 178 ILE A C 1
ATOM 1387 O O . ILE A 1 178 ? 6.064 25.928 13.519 1.00 17.03 178 ILE A O 1
ATOM 1392 N N . TYR A 1 179 ? 5.176 27.749 14.487 1.00 16.50 179 TYR A N 1
ATOM 1393 C CA . TYR A 1 179 ? 3.998 27.058 14.994 1.00 21.13 179 TYR A CA 1
ATOM 1394 C C . TYR A 1 179 ? 2.814 27.769 14.328 1.00 20.45 179 TYR A C 1
ATOM 1395 O O . TYR A 1 179 ? 2.576 28.945 14.570 1.00 22.04 179 TYR A O 1
ATOM 1404 N N . LEU A 1 180 ? 2.097 27.058 13.472 1.00 20.45 180 LEU A N 1
ATOM 1405 C CA . LEU A 1 180 ? 0.960 27.630 12.765 1.00 19.53 180 LEU A CA 1
ATOM 1406 C C . LEU A 1 180 ? -0.386 27.091 13.222 1.00 17.09 180 LEU A C 1
ATOM 1407 O O . LEU A 1 180 ? -0.604 25.878 13.243 1.00 13.72 180 LEU A O 1
ATOM 1412 N N . SER A 1 181 ? -1.288 28.003 13.568 1.00 14.73 181 SER A N 1
ATOM 1413 C CA . SER A 1 181 ? -2.632 27.623 13.982 1.00 15.07 181 SER A CA 1
ATOM 1414 C C . SER A 1 181 ? -3.436 27.392 12.696 1.00 13.95 181 SER A C 1
ATOM 1415 O O . SER A 1 181 ? -3.808 28.340 12.005 1.00 13.72 181 SER A O 1
ATOM 1418 N N . VAL A 1 182 ? -3.682 26.132 12.367 1.00 14.73 182 VAL A N 1
ATOM 1419 C CA . VAL A 1 182 ? -4.414 25.806 11.153 1.00 14.69 182 VAL A CA 1
ATOM 1420 C C . VAL A 1 182 ? -5.915 25.664 11.380 1.00 16.60 182 VAL A C 1
ATOM 1421 O O . VAL A 1 182 ? -6.722 26.270 10.671 1.00 14.40 182 VAL A O 1
ATOM 1425 N N . CYS A 1 183 ? -6.288 24.864 12.369 1.00 17.56 183 CYS A N 1
ATOM 1426 C CA . CYS A 1 183 ? -7.695 24.647 12.664 1.00 19.80 183 CYS A CA 1
ATOM 1427 C C . CYS A 1 183 ? -7.839 24.274 14.124 1.00 20.27 183 CYS A C 1
ATOM 1428 O O . CYS A 1 183 ? -6.840 24.122 14.830 1.00 20.26 183 CYS A O 1
ATOM 1431 N N . GLY A 1 184 ? -9.079 24.119 14.575 1.00 19.68 184 GLY A N 1
ATOM 1432 C CA . GLY A 1 184 ? -9.297 23.748 15.960 1.00 21.49 184 GLY A CA 1
ATOM 1433 C C . GLY A 1 184 ? -9.768 24.903 16.823 1.00 22.42 184 GLY A C 1
ATOM 1434 O O . GLY A 1 184 ? -10.220 25.930 16.312 1.00 23.04 184 GLY A O 1
ATOM 1435 N N . ASP A 1 185 ? -9.626 24.744 18.134 1.00 22.21 185 ASP A N 1
ATOM 1436 C CA . ASP A 1 185 ? -10.082 25.743 19.096 1.00 23.02 185 ASP A CA 1
ATOM 1437 C C . ASP A 1 185 ? -8.980 26.679 19.585 1.00 22.30 185 ASP A C 1
ATOM 1438 O O . ASP A 1 185 ? -8.446 26.508 20.684 1.00 21.64 185 ASP A O 1
ATOM 1443 N N . GLN A 1 186 ? -8.666 27.677 18.763 1.00 22.89 186 GLN A N 1
ATOM 1444 C CA . GLN A 1 186 ? -7.624 28.657 19.065 1.00 22.18 186 GLN A CA 1
ATOM 1445 C C . GLN A 1 186 ? -7.951 29.495 20.296 1.00 22.06 186 GLN A C 1
ATOM 1446 O O . GLN A 1 186 ? -7.067 29.811 21.092 1.00 21.02 186 GLN A O 1
ATOM 1452 N N . LYS A 1 187 ? -9.222 29.851 20.455 1.00 24.08 187 LYS A N 1
ATOM 1453 C CA . LYS A 1 187 ? -9.637 30.646 21.606 1.00 25.87 187 LYS A CA 1
ATOM 1454 C C . LYS A 1 187 ? -9.353 29.857 22.885 1.00 25.49 187 LYS A C 1
ATOM 1455 O O . LYS A 1 187 ? -8.960 30.426 23.902 1.00 26.19 187 LYS A O 1
ATOM 1461 N N . GLY A 1 188 ? -9.540 28.542 22.822 1.00 24.43 188 GLY A N 1
ATOM 1462 C CA . GLY A 1 188 ? -9.267 27.695 23.971 1.00 22.53 188 GLY A CA 1
ATOM 1463 C C . GLY A 1 188 ? -7.773 27.617 24.276 1.00 21.19 188 GLY A C 1
ATOM 1464 O O . GLY A 1 188 ? -7.363 27.677 25.435 1.00 18.92 188 GLY A O 1
ATOM 1465 N N . ARG A 1 189 ? -6.953 27.464 23.240 1.00 18.87 189 ARG A N 1
ATOM 1466 C CA . ARG A 1 189 ? -5.508 27.397 23.433 1.00 17.91 189 ARG A CA 1
ATOM 1467 C C . ARG A 1 189 ? -5.069 28.674 24.162 1.00 19.67 189 ARG A C 1
ATOM 1468 O O . ARG A 1 189 ? -4.323 28.633 25.150 1.00 17.63 189 ARG A O 1
ATOM 1476 N N . SER A 1 190 ? -5.561 29.802 23.663 1.00 20.07 190 SER A N 1
ATOM 1477 C CA . SER A 1 190 ? -5.238 31.102 24.218 1.00 21.92 190 SER A CA 1
ATOM 1478 C C . SER A 1 190 ? -5.663 31.241 25.674 1.00 23.66 190 SER A C 1
ATOM 1479 O O . SER A 1 190 ? -4.890 31.733 26.504 1.00 24.17 190 SER A O 1
ATOM 1482 N N . GLN A 1 191 ? -6.884 30.805 25.981 1.00 24.89 191 GLN A N 1
ATOM 1483 C CA . GLN A 1 191 ? -7.414 30.898 27.339 1.00 24.81 191 GLN A CA 1
ATOM 1484 C C . GLN A 1 191 ? -6.601 30.024 28.286 1.00 24.00 191 GLN A C 1
ATOM 1485 O O . GLN A 1 191 ? -6.401 30.353 29.449 1.00 21.63 191 GLN A O 1
ATOM 1499 N N . ILE A 1 193 ? -3.327 29.326 28.107 1.00 19.06 193 ILE A N 1
ATOM 1500 C CA . ILE A 1 193 ? -2.076 29.999 28.440 1.00 19.21 193 ILE A CA 1
ATOM 1501 C C . ILE A 1 193 ? -2.313 31.199 29.356 1.00 19.20 193 ILE A C 1
ATOM 1502 O O . ILE A 1 193 ? -1.499 31.493 30.233 1.00 18.44 193 ILE A O 1
ATOM 1507 N N . SER A 1 194 ? -3.425 31.893 29.149 1.00 20.15 194 SER A N 1
ATOM 1508 C CA . SER A 1 194 ? -3.758 33.029 29.999 1.00 22.67 194 SER A CA 1
ATOM 1509 C C . SER A 1 194 ? -3.889 32.495 31.428 1.00 22.48 194 SER A C 1
ATOM 1510 O O . SER A 1 194 ? -3.355 33.068 32.377 1.00 21.16 194 SER A O 1
ATOM 1513 N N . ASP A 1 195 ? -4.600 31.381 31.567 1.00 22.29 195 ASP A N 1
ATOM 1514 C CA . ASP A 1 195 ? -4.785 30.752 32.867 1.00 23.48 195 ASP A CA 1
ATOM 1515 C C . ASP A 1 195 ? -3.440 30.338 33.448 1.00 23.10 195 ASP A C 1
ATOM 1516 O O . ASP A 1 195 ? -3.183 30.523 34.641 1.00 24.48 195 ASP A O 1
ATOM 1521 N N . PHE A 1 196 ? -2.584 29.772 32.602 1.00 21.57 196 PHE A N 1
ATOM 1522 C CA . PHE A 1 196 ? -1.260 29.334 33.030 1.00 21.74 196 PHE A CA 1
ATOM 1523 C C . PHE A 1 196 ? -0.516 30.482 33.726 1.00 22.55 196 PHE A C 1
ATOM 1524 O O . PHE A 1 196 ? -0.066 30.335 34.852 1.00 22.95 196 PHE A O 1
ATOM 1532 N N . TYR A 1 197 ? -0.408 31.622 33.053 1.00 22.78 197 TYR A N 1
ATOM 1533 C CA . TYR A 1 197 ? 0.289 32.778 33.611 1.00 24.36 197 TYR A CA 1
ATOM 1534 C C . TYR A 1 197 ? -0.414 33.389 34.828 1.00 26.47 197 TYR A C 1
ATOM 1535 O O . TYR A 1 197 ? 0.246 33.860 35.758 1.00 26.50 197 TYR A O 1
ATOM 1544 N N . LYS A 1 198 ? -1.745 33.383 34.826 1.00 26.02 198 LYS A N 1
ATOM 1545 C CA . LYS A 1 198 ? -2.497 33.918 35.955 1.00 27.69 198 LYS A CA 1
ATOM 1546 C C . LYS A 1 198 ? -2.149 33.124 37.211 1.00 27.29 198 LYS A C 1
ATOM 1547 O O . LYS A 1 198 ? -1.784 33.696 38.240 1.00 29.00 198 LYS A O 1
ATOM 1553 N N . ILE A 1 199 ? -2.263 31.805 37.116 1.00 25.44 199 ILE A N 1
ATOM 1554 C CA . ILE A 1 199 ? -1.955 30.922 38.228 1.00 25.73 199 ILE A CA 1
ATOM 1555 C C . ILE A 1 199 ? -0.460 30.944 38.544 1.00 26.18 199 ILE A C 1
ATOM 1556 O O . ILE A 1 199 ? -0.074 31.098 39.695 1.00 25.64 199 ILE A O 1
ATOM 1561 N N . GLY A 1 200 ? 0.376 30.790 37.520 1.00 25.33 200 GLY A N 1
ATOM 1562 C CA . GLY A 1 200 ? 1.815 30.801 37.728 1.00 25.92 200 GLY A CA 1
ATOM 1563 C C . GLY A 1 200 ? 2.321 32.010 38.507 1.00 25.54 200 GLY A C 1
ATOM 1564 O O . GLY A 1 200 ? 3.208 31.892 39.361 1.00 25.84 200 GLY A O 1
ATOM 1565 N N . LEU A 1 201 ? 1.760 33.179 38.211 1.00 24.61 201 LEU A N 1
ATOM 1566 C CA . LEU A 1 201 ? 2.155 34.410 38.892 1.00 25.32 201 LEU A CA 1
ATOM 1567 C C . LEU A 1 201 ? 1.456 34.575 40.241 1.00 26.79 201 LEU A C 1
ATOM 1568 O O . LEU A 1 201 ? 2.009 35.183 41.165 1.00 25.31 201 LEU A O 1
ATOM 1573 N N . GLY A 1 202 ? 0.247 34.021 40.342 1.00 26.67 202 GLY A N 1
ATOM 1574 C CA . GLY A 1 202 ? -0.526 34.117 41.564 1.00 27.07 202 GLY A CA 1
ATOM 1575 C C . GLY A 1 202 ? -0.459 35.521 42.130 1.00 29.98 202 GLY A C 1
ATOM 1576 O O . GLY A 1 202 ? -0.705 36.502 41.426 1.00 27.82 202 GLY A O 1
ATOM 1577 N N . ASP A 1 203 ? -0.119 35.619 43.410 1.00 31.89 203 ASP A N 1
ATOM 1578 C CA . ASP A 1 203 ? 0.005 36.914 44.061 1.00 34.20 203 ASP A CA 1
ATOM 1579 C C . ASP A 1 203 ? 1.471 37.277 44.237 1.00 33.74 203 ASP A C 1
ATOM 1580 O O . ASP A 1 203 ? 1.798 38.384 44.653 1.00 34.66 203 ASP A O 1
ATOM 1585 N N . THR A 1 204 ? 2.351 36.342 43.905 1.00 32.73 204 THR A N 1
ATOM 1586 C CA . THR A 1 204 ? 3.778 36.570 44.049 1.00 32.60 204 THR A CA 1
ATOM 1587 C C . THR A 1 204 ? 4.335 37.558 43.041 1.00 32.06 204 THR A C 1
ATOM 1588 O O . THR A 1 204 ? 5.186 38.384 43.377 1.00 32.52 204 THR A O 1
ATOM 1592 N N . GLY A 1 205 ? 3.866 37.471 41.802 1.00 29.71 205 GLY A N 1
ATOM 1593 C CA . GLY A 1 205 ? 4.365 38.376 40.792 1.00 28.58 205 GLY A CA 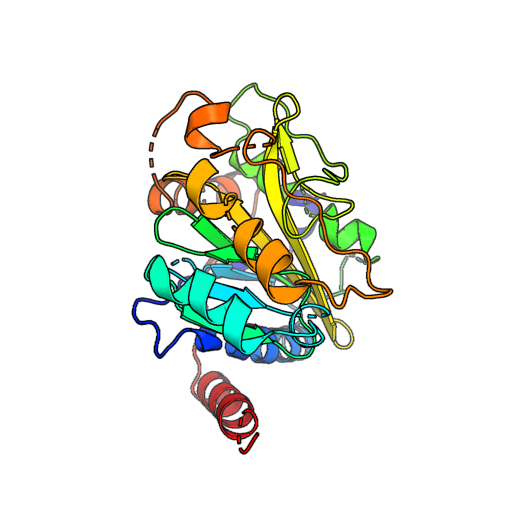1
ATOM 1594 C C . GLY A 1 205 ? 5.784 38.016 40.392 1.00 28.93 205 GLY A C 1
ATOM 1595 O O . GLY A 1 205 ? 6.372 37.061 40.913 1.00 28.36 205 GLY A O 1
ATOM 1596 N N . SER A 1 206 ? 6.343 38.790 39.470 1.00 27.16 206 SER A N 1
ATOM 1597 C CA . SER A 1 206 ? 7.690 38.538 38.976 1.00 27.65 206 SER A CA 1
ATOM 1598 C C . SER A 1 206 ? 8.188 39.717 38.157 1.00 28.18 206 SER A C 1
ATOM 1599 O O . SER A 1 206 ? 7.395 40.456 37.576 1.00 28.28 206 SER A O 1
ATOM 1602 N N . PRO A 1 207 ? 9.514 39.919 38.114 1.00 27.54 207 PRO A N 1
ATOM 1603 C CA . PRO A 1 207 ? 10.096 41.023 37.346 1.00 26.83 207 PRO A CA 1
ATOM 1604 C C . PRO A 1 207 ? 10.030 40.705 35.855 1.00 26.63 207 PRO A C 1
ATOM 1605 O O . PRO A 1 207 ? 10.185 41.574 35.007 1.00 26.48 207 PRO A O 1
ATOM 1609 N N . ILE A 1 208 ? 9.810 39.433 35.554 1.00 26.83 208 ILE A N 1
ATOM 1610 C CA . ILE A 1 208 ? 9.724 38.972 34.181 1.00 26.97 208 ILE A CA 1
ATOM 1611 C C . ILE A 1 208 ? 8.397 39.392 33.558 1.00 27.96 208 ILE A C 1
ATOM 1612 O O . ILE A 1 208 ? 7.328 39.169 34.130 1.00 26.26 208 ILE A O 1
ATOM 1617 N N . ALA A 1 209 ? 8.473 40.007 32.383 1.00 28.43 209 ALA A N 1
ATOM 1618 C CA . ALA A 1 209 ? 7.276 40.463 31.690 1.00 28.96 209 ALA A CA 1
ATOM 1619 C C . ALA A 1 209 ? 6.640 39.328 30.892 1.00 28.30 209 ALA A C 1
ATOM 1620 O O . ALA A 1 209 ? 7.082 38.999 29.789 1.00 29.77 209 ALA A O 1
ATOM 1622 N N . TYR A 1 210 ? 5.606 38.721 31.462 1.00 25.90 210 TYR A N 1
ATOM 1623 C CA . TYR A 1 210 ? 4.910 37.643 30.785 1.00 23.42 210 TYR A CA 1
ATOM 1624 C C . TYR A 1 210 ? 3.756 38.234 29.993 1.00 23.41 210 TYR A C 1
ATOM 1625 O O . TYR A 1 210 ? 3.122 39.209 30.418 1.00 21.70 210 TYR A O 1
ATOM 1634 N N . PRO A 1 211 ? 3.460 37.647 28.826 1.00 22.37 211 PRO A N 1
ATOM 1635 C CA . PRO A 1 211 ? 2.356 38.192 28.040 1.00 22.46 211 PRO A CA 1
ATOM 1636 C C . PRO A 1 211 ? 1.031 38.221 28.789 1.00 22.05 211 PRO A C 1
ATOM 1637 O O . PRO A 1 211 ? 0.765 37.383 29.654 1.00 20.34 211 PRO A O 1
ATOM 1641 N N . ASN A 1 212 ? 0.223 39.224 28.464 1.00 21.85 212 ASN A N 1
ATOM 1642 C CA . ASN A 1 212 ? -1.109 39.358 29.026 1.00 22.92 212 ASN A CA 1
ATOM 1643 C C . ASN A 1 212 ? -1.967 38.916 27.846 1.00 22.73 212 ASN A C 1
ATOM 1644 O O . ASN A 1 212 ? -2.388 39.718 27.024 1.00 21.98 212 ASN A O 1
ATOM 1649 N N . VAL A 1 213 ? -2.187 37.614 27.766 1.00 23.21 213 VAL A N 1
ATOM 1650 C CA . VAL A 1 213 ? -2.935 37.018 26.672 1.00 22.64 213 VAL A CA 1
ATOM 1651 C C . VAL A 1 213 ? -4.357 37.488 26.427 1.00 23.37 213 VAL A C 1
ATOM 1652 O O . VAL A 1 213 ? -5.171 37.561 27.345 1.00 24.29 213 VAL A O 1
ATOM 1656 N N . ASP A 1 214 ? -4.640 37.787 25.166 1.00 22.01 214 ASP A N 1
ATOM 1657 C CA . ASP A 1 214 ? -5.968 38.197 24.721 1.00 22.72 214 ASP A CA 1
ATOM 1658 C C . ASP A 1 214 ? -6.425 37.175 23.673 1.00 23.24 214 ASP A C 1
ATOM 1659 O O . ASP A 1 214 ? -5.996 37.224 22.519 1.00 24.61 214 ASP A O 1
ATOM 1664 N N . PRO A 1 215 ? -7.305 36.236 24.066 1.00 24.73 215 PRO A N 1
ATOM 1665 C CA . PRO A 1 215 ? -7.833 35.180 23.189 1.00 26.94 215 PRO A CA 1
ATOM 1666 C C . PRO A 1 215 ? -8.436 35.631 21.862 1.00 29.49 215 PRO A C 1
ATOM 1667 O O . PRO A 1 215 ? -8.531 34.848 20.916 1.00 31.33 215 PRO A O 1
ATOM 1671 N N . GLU A 1 216 ? -8.834 36.895 21.780 1.00 30.00 216 GLU A N 1
ATOM 1672 C CA . GLU A 1 216 ? -9.437 37.404 20.556 1.00 29.33 216 GLU A CA 1
ATOM 1673 C C . GLU A 1 216 ? -8.406 37.915 19.556 1.00 28.27 216 GLU A C 1
ATOM 1674 O O . GLU A 1 216 ? -8.752 38.239 18.425 1.00 24.25 216 GLU A O 1
ATOM 1680 N N . ILE A 1 217 ? -7.137 37.982 19.957 1.00 27.53 217 ILE A N 1
ATOM 1681 C CA . ILE A 1 217 ? -6.126 38.487 19.041 1.00 24.89 217 ILE A CA 1
ATOM 1682 C C . ILE A 1 217 ? -5.448 37.415 18.194 1.00 24.10 217 ILE A C 1
ATOM 1683 O O . ILE A 1 217 ? -4.728 37.742 17.255 1.00 25.46 217 ILE A O 1
ATOM 1696 N N . ALA A 1 219 ? -5.893 33.610 15.936 1.00 19.40 219 ALA A N 1
ATOM 1697 C CA . ALA A 1 219 ? -6.881 32.845 15.181 1.00 19.50 219 ALA A CA 1
ATOM 1698 C C . ALA A 1 219 ? -6.260 31.787 14.272 1.00 19.86 219 ALA A C 1
ATOM 1699 O O . ALA A 1 219 ? -5.058 31.832 13.982 1.00 21.53 219 ALA A O 1
ATOM 1701 N N . ASN A 1 220 ? -7.083 30.829 13.847 1.00 18.34 220 ASN A N 1
ATOM 1702 C CA . ASN A 1 220 ? -6.652 29.760 12.940 1.00 18.34 220 ASN A CA 1
ATOM 1703 C C . ASN A 1 220 ? -6.605 30.333 11.535 1.00 17.92 220 ASN A C 1
ATOM 1704 O O . ASN A 1 220 ? -7.427 31.187 11.182 1.00 17.11 220 ASN A O 1
ATOM 1709 N N . LEU A 1 221 ? -5.666 29.850 10.728 1.00 16.90 221 LEU A N 1
ATOM 1710 C CA . LEU A 1 221 ? -5.558 30.303 9.347 1.00 17.74 221 LEU A CA 1
ATOM 1711 C C . LEU A 1 221 ? -6.804 29.900 8.537 1.00 18.96 221 LEU A C 1
ATOM 1712 O O . LEU A 1 221 ? -7.254 30.647 7.675 1.00 20.09 221 LEU A O 1
ATOM 1717 N N . SER A 1 222 ? -7.373 28.728 8.804 1.00 17.98 222 SER A N 1
ATOM 1718 C CA . SER A 1 222 ? -8.552 28.322 8.051 1.00 20.97 222 SER A CA 1
ATOM 1719 C C . SER A 1 222 ? -9.664 29.360 8.235 1.00 20.98 222 SER A C 1
ATOM 1720 O O . SER A 1 222 ? -10.438 29.605 7.320 1.00 18.09 222 SER A O 1
ATOM 1723 N N . ASP A 1 223 ? -9.716 29.997 9.403 1.00 20.72 223 ASP A N 1
ATOM 1724 C CA . ASP A 1 223 ? -10.723 31.031 9.647 1.00 22.32 223 ASP A CA 1
ATOM 1725 C C . ASP A 1 223 ? -10.358 32.358 8.972 1.00 21.45 223 ASP A C 1
ATOM 1726 O O . ASP A 1 223 ? -11.201 32.986 8.330 1.00 21.21 223 ASP A O 1
ATOM 1731 N N . LEU A 1 224 ? -9.104 32.779 9.117 1.00 20.12 224 LEU A N 1
ATOM 1732 C CA . LEU A 1 224 ? -8.645 34.031 8.522 1.00 19.47 224 LEU A CA 1
ATOM 1733 C C . LEU A 1 224 ? -8.732 33.992 6.989 1.00 20.10 224 LEU A C 1
ATOM 1734 O O . LEU A 1 224 ? -8.913 35.021 6.341 1.00 18.55 224 LEU A O 1
ATOM 1739 N N . LEU A 1 225 ? -8.588 32.803 6.415 1.00 19.12 225 LEU A N 1
ATOM 1740 C CA . LEU A 1 225 ? -8.659 32.650 4.965 1.00 20.78 225 LEU A CA 1
ATOM 1741 C C . LEU A 1 225 ? -10.041 32.172 4.512 1.00 21.24 225 LEU A C 1
ATOM 1742 O O . LEU A 1 225 ? -10.265 31.937 3.328 1.00 21.49 225 LEU A O 1
ATOM 1747 N N . ASP A 1 226 ? -10.959 32.031 5.462 1.00 22.02 226 ASP A N 1
ATOM 1748 C CA . ASP A 1 226 ? -12.302 31.562 5.163 1.00 24.58 226 ASP A CA 1
ATOM 1749 C C . ASP A 1 226 ? -12.208 30.347 4.242 1.00 24.62 226 ASP A C 1
ATOM 1750 O O . ASP A 1 226 ? -12.797 30.325 3.157 1.00 24.20 226 ASP A O 1
ATOM 1755 N N . CYS A 1 227 ? -11.445 29.347 4.672 1.00 22.48 227 CYS A N 1
ATOM 1756 C CA . CYS A 1 227 ? -11.260 28.130 3.890 1.00 24.55 227 CYS A CA 1
ATOM 1757 C C . CYS A 1 227 ? -10.820 26.998 4.808 1.00 24.90 227 CYS A C 1
ATOM 1758 O O . CYS A 1 227 ? -9.673 26.950 5.256 1.00 25.89 227 CYS A O 1
ATOM 1761 N N . PRO A 1 228 ? -11.740 26.077 5.111 1.00 24.39 228 PRO A N 1
ATOM 1762 C CA . PRO A 1 228 ? -11.445 24.940 5.984 1.00 24.85 228 PRO A CA 1
ATOM 1763 C C . PRO A 1 228 ? -10.254 24.160 5.466 1.00 23.62 228 PRO A C 1
ATOM 1764 O O . PRO A 1 228 ? -10.202 23.805 4.292 1.00 25.35 228 PRO A O 1
ATOM 1776 N N . THR A 1 230 ? -6.916 21.334 6.992 1.00 17.76 230 THR A N 1
ATOM 1777 C CA . THR A 1 230 ? -6.312 20.589 8.084 1.00 18.48 230 THR A CA 1
ATOM 1778 C C . THR A 1 230 ? -4.805 20.749 7.995 1.00 18.87 230 THR A C 1
ATOM 1779 O O . THR A 1 230 ? -4.277 21.258 7.002 1.00 18.03 230 THR A O 1
ATOM 1783 N N . VAL A 1 231 ? -4.119 20.294 9.037 1.00 18.89 231 VAL A N 1
ATOM 1784 C CA . VAL A 1 231 ? -2.669 20.347 9.078 1.00 17.34 231 VAL A CA 1
ATOM 1785 C C . VAL A 1 231 ? -2.125 19.579 7.874 1.00 19.19 231 VAL A C 1
ATOM 1786 O O . VAL A 1 231 ? -1.201 20.035 7.196 1.00 1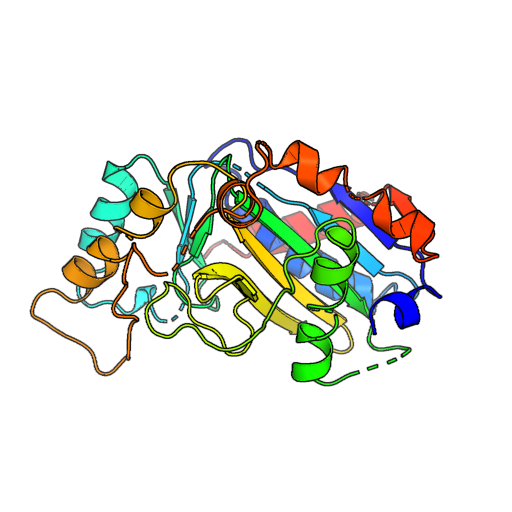6.64 231 VAL A O 1
ATOM 1790 N N . GLU A 1 232 ? -2.727 18.429 7.593 1.00 19.10 232 GLU A N 1
ATOM 1791 C CA . GLU A 1 232 ? -2.280 17.610 6.478 1.00 20.29 232 GLU A CA 1
ATOM 1792 C C . GLU A 1 232 ? -2.450 18.373 5.172 1.00 18.45 232 GLU A C 1
ATOM 1793 O O . GLU A 1 232 ? -1.603 18.275 4.282 1.00 18.70 232 GLU A O 1
ATOM 1799 N N . ASP A 1 233 ? -3.524 19.156 5.063 1.00 18.72 233 ASP A N 1
ATOM 1800 C CA . ASP A 1 233 ? -3.759 19.945 3.852 1.00 17.06 233 ASP A CA 1
ATOM 1801 C C . ASP A 1 233 ? -2.653 20.976 3.655 1.00 16.53 233 ASP A C 1
ATOM 1802 O O . ASP A 1 233 ? -2.186 21.180 2.541 1.00 13.14 233 ASP A O 1
ATOM 1807 N N . VAL A 1 234 ? -2.262 21.652 4.733 1.00 14.77 234 VAL A N 1
ATOM 1808 C CA . VAL A 1 234 ? -1.205 22.655 4.641 1.00 14.23 234 VAL A CA 1
ATOM 1809 C C . VAL A 1 234 ? 0.117 21.990 4.247 1.00 14.36 234 VAL A C 1
ATOM 1810 O O . VAL A 1 234 ? 0.829 22.477 3.371 1.00 13.89 234 VAL A O 1
ATOM 1814 N N . ILE A 1 235 ? 0.436 20.871 4.891 1.00 15.13 235 ILE A N 1
ATOM 1815 C CA . ILE A 1 235 ? 1.667 20.151 4.585 1.00 13.81 235 ILE A CA 1
ATOM 1816 C C . ILE A 1 235 ? 1.715 19.860 3.086 1.00 15.19 235 ILE A C 1
ATOM 1817 O O . ILE A 1 235 ? 2.719 20.128 2.430 1.00 16.27 235 ILE A O 1
ATOM 1822 N N . ASP A 1 236 ? 0.628 19.322 2.544 1.00 15.54 236 ASP A N 1
ATOM 1823 C CA . ASP A 1 236 ? 0.583 19.031 1.115 1.00 16.99 236 ASP A CA 1
ATOM 1824 C C . ASP A 1 236 ? 0.787 20.304 0.287 1.00 16.48 236 ASP A C 1
ATOM 1825 O O . ASP A 1 236 ? 1.610 20.332 -0.621 1.00 17.38 236 ASP A O 1
ATOM 1830 N N . ARG A 1 237 ? 0.029 21.352 0.602 1.00 16.98 237 ARG A N 1
ATOM 1831 C CA . ARG A 1 237 ? 0.135 22.631 -0.113 1.00 18.20 237 ARG A CA 1
ATOM 1832 C C . ARG A 1 237 ? 1.581 23.136 -0.062 1.00 16.42 237 ARG A C 1
ATOM 1833 O O . ARG A 1 237 ? 2.127 23.622 -1.059 1.00 14.70 237 ARG A O 1
ATOM 1849 N N . LEU A 1 239 ? 4.419 21.334 0.413 1.00 21.04 239 LEU A N 1
ATOM 1850 C CA . LEU A 1 239 ? 5.338 20.496 -0.366 1.00 21.77 239 LEU A CA 1
ATOM 1851 C C . LEU A 1 239 ? 5.207 20.793 -1.857 1.00 22.00 239 LEU A C 1
ATOM 1852 O O . LEU A 1 239 ? 6.184 20.782 -2.603 1.00 21.68 239 LEU A O 1
ATOM 1857 N N . ILE A 1 240 ? 3.987 21.090 -2.275 1.00 22.48 240 ILE A N 1
ATOM 1858 C CA . ILE A 1 240 ? 3.708 21.401 -3.667 1.00 21.57 240 ILE A CA 1
ATOM 1859 C C . ILE A 1 240 ? 4.320 22.743 -4.069 1.00 22.57 240 ILE A C 1
ATOM 1860 O O . ILE A 1 240 ? 4.803 22.904 -5.190 1.00 22.32 240 ILE A O 1
ATOM 1865 N N . SER A 1 241 ? 4.330 23.696 -3.142 1.00 22.08 241 SER A N 1
ATOM 1866 C CA . SER A 1 241 ? 4.866 25.021 -3.431 1.00 23.58 241 SER A CA 1
ATOM 1867 C C . SER A 1 241 ? 6.359 25.000 -3.709 1.00 24.74 241 SER A C 1
ATOM 1868 O O . SER A 1 241 ? 6.877 25.886 -4.390 1.00 23.73 241 SER A O 1
ATOM 1871 N N . LEU A 1 242 ? 7.038 23.987 -3.179 1.00 27.28 242 LEU A N 1
ATOM 1872 C CA . LEU A 1 242 ? 8.483 23.833 -3.342 1.00 28.67 242 LEU A CA 1
ATOM 1873 C C . LEU A 1 242 ? 8.894 23.641 -4.783 1.00 31.37 242 LEU A C 1
ATOM 1874 O O . LEU A 1 242 ? 9.825 24.282 -5.256 1.00 31.74 242 LEU A O 1
ATOM 1879 N N . LYS A 1 243 ? 8.220 22.720 -5.463 1.00 33.61 243 LYS A N 1
ATOM 1880 C CA . LYS A 1 243 ? 8.515 22.430 -6.857 1.00 35.30 243 LYS A CA 1
ATOM 1881 C C . LYS A 1 243 ? 8.274 23.684 -7.684 1.00 35.85 243 LYS A C 1
ATOM 1882 O O . LYS A 1 243 ? 9.104 24.076 -8.497 1.00 37.64 243 LYS A O 1
ATOM 1888 N N . GLN A 1 244 ? 7.143 24.332 -7.453 1.00 36.93 244 GLN A N 1
ATOM 1889 C CA . GLN A 1 244 ? 6.811 25.530 -8.206 1.00 37.87 244 GLN A CA 1
ATOM 1890 C C . GLN A 1 244 ? 7.857 26.636 -8.035 1.00 36.85 244 GLN A C 1
ATOM 1891 O O . GLN A 1 244 ? 8.235 27.294 -9.001 1.00 37.84 244 GLN A O 1
ATOM 1897 N N . VAL A 1 245 ? 8.335 26.825 -6.811 1.00 34.65 245 VAL A N 1
ATOM 1898 C CA . VAL A 1 245 ? 9.340 27.850 -6.537 1.00 33.81 245 VAL A CA 1
ATOM 1899 C C . VAL A 1 245 ? 10.696 27.497 -7.152 1.00 33.25 245 VAL A C 1
ATOM 1900 O O . VAL A 1 245 ? 11.550 28.365 -7.325 1.00 33.63 245 VAL A O 1
ATOM 1904 N N . GLY A 1 246 ? 10.893 26.220 -7.474 1.00 32.55 246 GLY A N 1
ATOM 1905 C CA . GLY A 1 246 ? 12.146 25.795 -8.074 1.00 31.23 246 GLY A CA 1
ATOM 1906 C C . GLY A 1 246 ? 13.012 24.900 -7.208 1.00 31.33 246 GLY A C 1
ATOM 1907 O O . GLY A 1 246 ? 14.174 24.660 -7.529 1.00 32.60 246 GLY A O 1
ATOM 1908 N N . PHE A 1 247 ? 12.459 24.393 -6.111 1.00 30.22 247 PHE A N 1
ATOM 1909 C CA . PHE A 1 247 ? 13.220 23.529 -5.212 1.00 29.16 247 PHE A CA 1
ATOM 1910 C C . PHE A 1 247 ? 13.104 22.057 -5.595 1.00 29.27 247 PHE A C 1
ATOM 1911 O O . PHE A 1 247 ? 12.073 21.613 -6.090 1.00 28.38 247 PHE A O 1
ATOM 1919 N N . ASN A 1 248 ? 14.180 21.310 -5.378 1.00 29.12 248 ASN A N 1
ATOM 1920 C CA . ASN A 1 248 ? 14.175 19.882 -5.626 1.00 29.29 248 ASN A CA 1
ATOM 1921 C C . ASN A 1 248 ? 14.145 19.282 -4.225 1.00 31.12 248 ASN A C 1
ATOM 1922 O O . ASN A 1 248 ? 14.882 19.722 -3.335 1.00 30.94 248 ASN A O 1
ATOM 1927 N N . ASP A 1 249 ? 13.284 18.296 -4.010 1.00 30.87 249 ASP A N 1
ATOM 1928 C CA . ASP A 1 249 ? 13.183 17.690 -2.691 1.00 30.83 249 ASP A CA 1
ATOM 1929 C C . ASP A 1 249 ? 13.461 16.197 -2.724 1.00 30.17 249 ASP A C 1
ATOM 1930 O O . ASP A 1 249 ? 13.533 15.589 -3.797 1.00 27.91 249 ASP A O 1
ATOM 1935 N N . ARG A 1 250 ? 13.606 15.619 -1.537 1.00 27.59 250 ARG A N 1
ATOM 1936 C CA . ARG A 1 250 ? 13.915 14.205 -1.385 1.00 27.71 250 ARG A CA 1
ATOM 1937 C C . ARG A 1 250 ? 13.664 13.775 0.054 1.00 25.21 250 ARG A C 1
ATOM 1938 O O . ARG A 1 250 ? 13.625 14.612 0.956 1.00 24.24 250 ARG A O 1
ATOM 1946 N N . LEU A 1 251 ? 13.500 12.472 0.266 1.00 23.52 251 LEU A N 1
ATOM 1947 C CA . LEU A 1 251 ? 13.251 11.943 1.604 1.00 23.85 251 LEU A CA 1
ATOM 1948 C C . LEU A 1 251 ? 14.527 11.975 2.436 1.00 25.80 251 LEU A C 1
ATOM 1949 O O . LEU A 1 251 ? 15.580 11.501 1.997 1.00 23.70 251 LEU A O 1
ATOM 1954 N N . LEU A 1 252 ? 14.447 12.557 3.629 1.00 26.21 252 LEU A N 1
ATOM 1955 C CA . LEU A 1 252 ? 15.619 12.603 4.488 1.00 28.76 252 LEU A CA 1
ATOM 1956 C C . LEU A 1 252 ? 15.752 11.201 5.057 1.00 30.36 252 LEU A C 1
ATOM 1957 O O . LEU A 1 252 ? 14.833 10.695 5.693 1.00 29.19 252 LEU A O 1
ATOM 1970 N N . ILE A 1 254 ? 17.051 8.593 7.641 1.00 35.57 254 ILE A N 1
ATOM 1971 C CA . ILE A 1 254 ? 17.545 8.450 9.003 1.00 34.76 254 ILE A CA 1
ATOM 1972 C C . ILE A 1 254 ? 18.618 7.366 8.981 1.00 33.63 254 ILE A C 1
ATOM 1973 O O . ILE A 1 254 ? 18.322 6.184 9.157 1.00 34.03 254 ILE A O 1
ATOM 1978 N N . ARG A 1 255 ? 19.859 7.773 8.737 1.00 33.00 255 ARG A N 1
ATOM 1979 C CA . ARG A 1 255 ? 20.978 6.843 8.694 1.00 32.79 255 ARG A CA 1
ATOM 1980 C C . ARG A 1 255 ? 21.220 6.370 10.126 1.00 31.95 255 ARG A C 1
ATOM 1981 O O . ARG A 1 255 ? 20.840 7.043 11.090 1.00 28.85 255 ARG A O 1
ATOM 1989 N N . PRO A 1 256 ? 21.847 5.199 10.283 1.00 30.38 256 PRO A N 1
ATOM 1990 C CA . PRO A 1 256 ? 22.121 4.674 11.621 1.00 31.19 256 PRO A CA 1
ATOM 1991 C C . PRO A 1 256 ? 22.885 5.692 12.460 1.00 31.34 256 PRO A C 1
ATOM 1992 O O . PRO A 1 256 ? 22.693 5.784 13.667 1.00 30.43 256 PRO A O 1
ATOM 1996 N N . ASP A 1 257 ? 23.742 6.464 11.802 1.00 31.96 257 ASP A N 1
ATOM 1997 C CA . ASP A 1 257 ? 24.537 7.482 12.474 1.00 34.54 257 ASP A CA 1
ATOM 1998 C C . ASP A 1 257 ? 23.627 8.544 13.084 1.00 33.59 257 ASP A C 1
ATOM 1999 O O . ASP A 1 257 ? 23.847 9.006 14.208 1.00 33.79 257 ASP A O 1
ATOM 2004 N N . LEU A 1 258 ? 22.606 8.934 12.332 1.00 30.55 258 LEU A N 1
ATOM 2005 C CA . LEU A 1 258 ? 21.676 9.943 12.805 1.00 30.64 258 LEU A CA 1
ATOM 2006 C C . LEU A 1 258 ? 20.902 9.428 14.011 1.00 29.15 258 LEU A C 1
ATOM 2007 O O . LEU A 1 258 ? 20.667 10.168 14.960 1.00 27.97 258 LEU A O 1
ATOM 2012 N N . VAL A 1 259 ? 20.513 8.158 13.977 1.00 28.82 259 VAL A N 1
ATOM 2013 C CA . VAL A 1 259 ? 19.789 7.586 15.101 1.00 27.97 259 VAL A CA 1
ATOM 2014 C C . VAL A 1 259 ? 20.744 7.536 16.290 1.00 26.80 259 VAL A C 1
ATOM 2015 O O . VAL A 1 259 ? 20.357 7.829 17.416 1.00 26.35 259 VAL A O 1
ATOM 2019 N N . ALA A 1 260 ? 21.997 7.180 16.027 1.00 25.94 260 ALA A N 1
ATOM 2020 C CA . ALA A 1 260 ? 23.001 7.104 17.077 1.00 24.56 260 ALA A CA 1
ATOM 2021 C C . ALA A 1 260 ? 23.147 8.451 17.781 1.00 23.79 260 ALA A C 1
ATOM 2022 O O . ALA A 1 260 ? 23.164 8.523 19.015 1.00 18.68 260 ALA A O 1
ATOM 2024 N N . GLU A 1 261 ? 23.252 9.519 16.993 1.00 21.74 261 GLU A N 1
ATOM 2025 C CA . GLU A 1 261 ? 23.396 10.850 17.560 1.00 22.11 261 GLU A CA 1
ATOM 2026 C C . GLU A 1 261 ? 22.131 11.215 18.339 1.00 21.96 261 GLU A C 1
ATOM 2027 O O . GLU A 1 261 ? 22.198 11.825 19.407 1.00 20.63 261 GLU A O 1
ATOM 2033 N N . PHE A 1 262 ? 20.978 10.830 17.807 1.00 20.61 262 PHE A N 1
ATOM 2034 C CA . PHE A 1 262 ? 19.717 11.109 18.477 1.00 21.77 262 PHE A CA 1
ATOM 2035 C C . PHE A 1 262 ? 19.723 10.522 19.885 1.00 21.95 262 PHE A C 1
ATOM 2036 O O . PHE A 1 262 ? 19.289 11.170 20.836 1.00 20.88 262 PHE A O 1
ATOM 2044 N N . ASP A 1 263 ? 20.209 9.289 20.008 1.00 21.13 263 ASP A N 1
ATOM 2045 C CA . ASP A 1 263 ? 20.245 8.619 21.296 1.00 23.20 263 ASP A CA 1
ATOM 2046 C C . ASP A 1 263 ? 21.219 9.245 22.289 1.00 23.52 263 ASP A C 1
ATOM 2047 O O . ASP A 1 263 ? 21.018 9.143 23.503 1.00 25.26 263 ASP A O 1
ATOM 2052 N N . ARG A 1 264 ? 22.266 9.898 21.792 1.00 22.23 264 ARG A N 1
ATOM 2053 C CA . ARG A 1 264 ? 23.216 10.546 22.686 1.00 22.99 264 ARG A CA 1
ATOM 2054 C C . ARG A 1 264 ? 22.531 11.741 23.338 1.00 24.49 264 ARG A C 1
ATOM 2055 O O . ARG A 1 264 ? 22.644 11.958 24.549 1.00 22.95 264 ARG A O 1
ATOM 2063 N N . PHE A 1 265 ? 21.805 12.502 22.523 1.00 23.38 265 PHE A N 1
ATOM 2064 C CA . PHE A 1 265 ? 21.081 13.666 23.004 1.00 24.49 265 PHE A CA 1
ATOM 2065 C C . PHE A 1 265 ? 19.946 13.218 23.924 1.00 25.24 265 PHE A C 1
ATOM 2066 O O . PHE A 1 265 ? 19.625 13.888 24.914 1.00 24.85 265 PHE A O 1
ATOM 2074 N N . GLN A 1 266 ? 19.342 12.079 23.600 1.00 24.60 266 GLN A N 1
ATOM 2075 C CA . GLN A 1 266 ? 18.247 11.557 24.406 1.00 25.96 266 GLN A CA 1
ATOM 2076 C C . GLN A 1 266 ? 18.779 11.118 25.772 1.00 26.89 266 GLN A C 1
ATOM 2077 O O . GLN A 1 266 ? 18.179 11.401 26.811 1.00 27.07 266 GLN A O 1
ATOM 2083 N N . ALA A 1 267 ? 19.913 10.430 25.756 1.00 27.01 267 ALA A N 1
ATOM 2084 C CA . ALA A 1 267 ? 20.543 9.953 26.980 1.00 27.39 267 ALA A CA 1
ATOM 2085 C C . ALA A 1 267 ? 20.955 11.140 27.834 1.00 27.79 267 ALA A C 1
ATOM 2086 O O . ALA A 1 267 ? 20.804 11.112 29.050 1.00 28.77 267 ALA A O 1
ATOM 2088 N N . LYS A 1 268 ? 21.479 12.182 27.193 1.00 29.84 268 LYS A N 1
ATOM 2089 C CA . LYS A 1 268 ? 21.899 13.382 27.910 1.00 30.84 268 LYS A CA 1
ATOM 2090 C C . LYS A 1 268 ? 20.704 13.912 28.692 1.00 33.40 268 LYS A C 1
ATOM 2091 O O . LYS A 1 268 ? 20.772 14.100 29.903 1.00 32.65 268 LYS A O 1
ATOM 2097 N N . SER A 1 269 ? 19.606 14.143 27.981 1.00 33.50 269 SER A N 1
ATOM 2098 C CA . SER A 1 269 ? 18.386 14.637 28.589 1.00 35.26 269 SER A CA 1
ATOM 2099 C C . SER A 1 269 ? 17.921 13.766 29.752 1.00 36.19 269 SER A C 1
ATOM 2100 O O . SER A 1 269 ? 17.635 14.270 30.838 1.00 35.12 269 SER A O 1
ATOM 2111 N N . ALA A 1 271 ? 19.478 11.794 31.772 1.00 42.27 271 ALA A N 1
ATOM 2112 C CA . ALA A 1 271 ? 20.287 11.875 32.978 1.00 44.89 271 ALA A CA 1
ATOM 2113 C C . ALA A 1 271 ? 20.067 13.210 33.676 1.00 46.08 271 ALA A C 1
ATOM 2114 O O . ALA A 1 271 ? 20.659 13.487 34.721 1.00 46.52 271 ALA A O 1
ATOM 2116 N N . ASN A 1 272 ? 19.209 14.036 33.092 1.00 48.00 272 ASN A N 1
ATOM 2117 C CA . ASN A 1 272 ? 18.920 15.354 33.650 1.00 49.00 272 ASN A CA 1
ATOM 2118 C C . ASN A 1 272 ? 17.583 15.478 34.366 1.00 49.54 272 ASN A C 1
ATOM 2119 O O . ASN A 1 272 ? 17.501 16.349 35.256 1.00 49.53 272 ASN A O 1
#

Foldseek 3Di:
DLLLVQQAAEAEAEDEDPDPVCVCVVVLLLVLLQVVCVVVVRHKYKYKYAAWEKEAEVQVVQQQNVQLVVVSVVVPHYYHYDPHDAFIDTGHFQKIKIKIKHFQDSHDPVVLLVNCVVVCLLVVVFPFDKDAAFDQQATRTDRGFIDTPQAGFKDWDWDHDDRMIIIMMMGRADDDQLVSQVVLSSNCRSNPVVHDPDDGHNHDSVSDHVCVSRVHHGNVVSVVSVVSQVVSNHHYDHDDPPVSVVSSVVSVVVCCD

Solvent-accessible surface area: 12485 Å² total

Radius of gyration: 18.05 Å; Cα contacts (8 Å, |Δi|>4): 498; chains: 1; bounding box: 41×38×52 Å

B-factor: mean 25.6, std 7.59, range [12.12, 69.24]

CATH classification: 3.30.930.10

Secondary structure (DSSP, 8-state):
-GGGGTTS-EEEEE----SGGGTTHHHHHHHHHHHHHHHS-S-EEEEE----EEEE--GGG-TTHHHHHHHHHTTT-EEEE-TT--S-EEESTTEEEEEEEEES----HHHHHH--HHHHHHTTTS-S--EE---TTSSS--TT-EEETTEEEEEEEEEEETTEEEEEEEEE-SS-HHHHH--HHHHHHHHTTT--SS------TT---HHHHTT---HHHHHH--HHHHHHT--EEE---HHHHHHHHHHHHH---

Sequence (257 aa):
EWQDLAQLPVSIFKDYVTDAQDAEKPFIWTEVFLREINRSNQEIILHIWPTKTVILGLDRELPHLELAKKEIISRGYEPVVRNFGGLAVVADEGILNFSLVIPDVFLSISDGYLIVDFIRSIFSDFYQPIEHFEVETSYCPGKFDLSINGKKFAGLAQRRIKNGIAVSIYLSVCGDQKGRSQISDFYKIGLGDTGSPIAYPNVDPEIANLSDLLDCPTVEDVIDRLISLKQVGFNDRLLIRPDLVAEFDRFQAKSAN